Protein AF-A0A8B8C3S1-F1 (afdb_monomer_lite)

pLDDT: mean 80.38, std 14.44, range [28.3, 97.5]

Radius of gyration: 19.03 Å; chains: 1; bounding box: 48×45×53 Å

Organism: Crassostrea virginica (NCBI:txid6565)

Structure (mmCIF, N/CA/C/O backbone):
data_AF-A0A8B8C3S1-F1
#
_entry.id   AF-A0A8B8C3S1-F1
#
loop_
_atom_site.group_PDB
_atom_site.id
_atom_site.type_symbol
_atom_site.label_atom_id
_atom_site.label_alt_id
_atom_site.label_comp_id
_atom_site.label_asym_id
_atom_site.label_entity_id
_atom_site.label_seq_id
_atom_site.pdbx_PDB_ins_code
_atom_site.Cartn_x
_atom_site.Cartn_y
_atom_site.Cartn_z
_atom_site.occupancy
_atom_site.B_iso_or_equiv
_atom_site.auth_seq_id
_atom_site.auth_comp_id
_atom_site.auth_asym_id
_atom_site.auth_atom_id
_atom_site.pdbx_PDB_model_num
ATOM 1 N N . MET A 1 1 ? -15.369 -28.304 -5.416 1.00 31.78 1 MET A N 1
ATOM 2 C CA . MET A 1 1 ? -14.235 -27.730 -4.665 1.00 31.78 1 MET A CA 1
ATOM 3 C C . MET A 1 1 ? -14.160 -26.263 -5.054 1.00 31.78 1 MET A C 1
ATOM 5 O O . MET A 1 1 ? -13.507 -25.929 -6.031 1.00 31.78 1 MET A O 1
ATOM 9 N N . TYR A 1 2 ? -14.982 -25.425 -4.419 1.00 28.30 2 TYR A N 1
ATOM 10 C CA . TYR A 1 2 ? -15.014 -23.995 -4.723 1.00 28.30 2 TYR A CA 1
ATOM 11 C C . TYR A 1 2 ? -13.771 -23.365 -4.097 1.00 28.30 2 TYR A C 1
ATOM 13 O O . TYR A 1 2 ? -13.593 -23.450 -2.884 1.00 28.30 2 TYR A O 1
ATOM 21 N N . LEU A 1 3 ? -12.895 -22.796 -4.929 1.00 29.77 3 LEU A N 1
ATOM 22 C CA . LEU A 1 3 ? -11.854 -21.889 -4.463 1.00 29.77 3 LEU A CA 1
ATOM 23 C C . LEU A 1 3 ? -12.564 -20.690 -3.826 1.00 29.77 3 LEU A C 1
ATOM 25 O O . LEU A 1 3 ? -13.043 -19.808 -4.536 1.00 29.77 3 LEU A O 1
ATOM 29 N N . MET A 1 4 ? -12.677 -20.689 -2.499 1.00 31.31 4 MET A N 1
ATOM 30 C CA . MET A 1 4 ? -13.074 -19.504 -1.750 1.00 31.31 4 MET A CA 1
ATOM 31 C C . MET A 1 4 ? -11.942 -18.493 -1.930 1.00 31.31 4 MET A C 1
ATOM 33 O O . MET A 1 4 ? -10.882 -18.624 -1.320 1.00 31.31 4 MET A O 1
ATOM 37 N N . LYS A 1 5 ? -12.134 -17.530 -2.839 1.00 31.92 5 LYS A N 1
ATOM 38 C CA . LYS A 1 5 ? -11.347 -16.298 -2.855 1.00 31.92 5 LYS A CA 1
ATOM 39 C C . LYS A 1 5 ? -11.550 -15.647 -1.488 1.00 31.92 5 LYS A C 1
ATOM 41 O O . LYS A 1 5 ? -12.621 -15.129 -1.214 1.00 31.92 5 LYS A O 1
ATOM 46 N N . ARG A 1 6 ? -10.550 -15.769 -0.625 1.00 36.25 6 ARG A N 1
ATOM 47 C CA . ARG A 1 6 ? -10.486 -15.158 0.702 1.00 36.25 6 ARG A CA 1
ATOM 48 C C . ARG A 1 6 ? -9.239 -14.297 0.682 1.00 36.25 6 ARG A C 1
ATOM 50 O O . ARG A 1 6 ? -8.153 -14.854 0.795 1.00 36.25 6 ARG A O 1
ATOM 57 N N . ILE A 1 7 ? -9.343 -12.999 0.423 1.00 33.09 7 ILE A N 1
ATOM 58 C CA . ILE A 1 7 ? -8.160 -12.127 0.465 1.00 33.09 7 ILE A CA 1
ATOM 59 C C . ILE A 1 7 ? -8.531 -10.823 1.122 1.00 33.09 7 ILE A C 1
ATOM 61 O O . ILE A 1 7 ? -8.816 -9.888 0.388 1.00 33.09 7 ILE A O 1
ATOM 65 N N . VAL A 1 8 ? -8.519 -10.701 2.460 1.00 47.53 8 VAL A N 1
ATOM 66 C CA . VAL A 1 8 ? -8.796 -9.363 2.979 1.00 47.53 8 VAL A CA 1
ATOM 67 C C . VAL A 1 8 ? -8.476 -8.946 4.406 1.00 47.53 8 VAL A C 1
ATOM 69 O O . VAL A 1 8 ? -8.199 -9.754 5.268 1.00 47.53 8 VAL A O 1
ATOM 72 N N . ASN A 1 9 ? -8.564 -7.629 4.602 1.00 46.72 9 ASN A N 1
ATOM 73 C CA . ASN A 1 9 ? -7.541 -6.722 5.059 1.00 46.72 9 ASN A CA 1
ATOM 74 C C . ASN A 1 9 ? -8.247 -5.357 5.224 1.00 46.72 9 ASN A C 1
ATOM 76 O O . ASN A 1 9 ? -8.823 -4.851 4.261 1.00 46.72 9 ASN A O 1
ATOM 80 N N . ILE A 1 10 ? -8.252 -4.773 6.420 1.00 46.62 10 ILE A N 1
ATOM 81 C CA . ILE A 1 10 ? -8.918 -3.487 6.702 1.00 46.62 10 ILE A CA 1
ATOM 82 C C . ILE A 1 10 ? -7.857 -2.394 6.782 1.00 46.62 10 ILE A C 1
ATOM 84 O O . ILE A 1 10 ? -6.865 -2.585 7.475 1.00 46.62 10 ILE A O 1
ATOM 88 N N . PHE A 1 11 ? -8.074 -1.255 6.119 1.00 47.75 11 PHE A N 1
ATOM 89 C CA . PHE A 1 11 ? -7.190 -0.088 6.207 1.00 47.75 11 PHE A CA 1
ATOM 90 C C . PHE A 1 11 ? -7.986 1.144 6.649 1.00 47.75 11 PHE A C 1
ATOM 92 O O . PHE A 1 11 ? -8.663 1.755 5.823 1.00 47.75 11 PHE A O 1
ATOM 99 N N . ILE A 1 12 ? -7.971 1.463 7.946 1.00 50.62 12 ILE A N 1
ATOM 100 C CA . ILE A 1 12 ? -8.788 2.537 8.538 1.00 50.62 12 ILE A CA 1
ATOM 101 C C . ILE A 1 12 ? -7.931 3.765 8.837 1.00 50.62 12 ILE A C 1
ATOM 103 O O . ILE A 1 12 ? -6.910 3.639 9.508 1.00 50.62 12 ILE A O 1
ATOM 107 N N . PHE A 1 13 ? -8.406 4.947 8.430 1.00 53.03 13 PHE A N 1
ATOM 108 C CA . PHE A 1 13 ? -7.843 6.231 8.857 1.00 53.03 13 PHE A CA 1
ATOM 109 C C . PHE A 1 13 ? -8.636 6.923 9.951 1.00 53.03 13 PHE A C 1
ATOM 111 O O . PHE A 1 13 ? -9.867 6.981 9.899 1.00 53.03 13 PHE A O 1
ATOM 118 N N . PHE A 1 14 ? -7.885 7.587 10.824 1.00 47.66 14 PHE A N 1
ATOM 119 C CA . PHE A 1 14 ? -8.329 8.679 11.672 1.00 47.66 14 PHE A CA 1
ATOM 120 C C . PHE A 1 14 ? -7.384 9.880 11.426 1.00 47.66 14 PHE A C 1
ATOM 122 O O . PHE A 1 14 ? -6.183 9.735 11.571 1.00 47.66 14 PHE A O 1
ATOM 129 N N . ILE A 1 15 ? -7.941 10.981 10.900 1.00 49.28 15 ILE A N 1
ATOM 130 C CA . ILE A 1 15 ? -7.404 12.327 10.544 1.00 49.28 15 ILE A CA 1
ATOM 131 C C . ILE A 1 15 ? -5.869 12.607 10.618 1.00 49.28 15 ILE A C 1
ATOM 133 O O . ILE A 1 15 ? -5.443 13.306 11.505 1.00 49.28 15 ILE A O 1
ATOM 137 N N . THR A 1 16 ? -5.047 12.384 9.583 1.00 49.66 16 THR A N 1
ATOM 138 C CA . THR A 1 16 ? -3.858 13.266 9.349 1.00 49.66 16 THR A CA 1
ATOM 139 C C . THR A 1 16 ? -3.848 13.868 7.947 1.00 49.66 16 THR A C 1
ATOM 141 O O . THR A 1 16 ? -4.694 13.549 7.105 1.00 49.66 16 THR A O 1
ATOM 144 N N . HIS A 1 17 ? -2.953 14.834 7.717 1.00 58.09 17 HIS A N 1
ATOM 145 C CA . HIS A 1 17 ? -2.789 15.478 6.418 1.00 58.09 17 HIS A CA 1
ATOM 146 C C . HIS A 1 17 ? -2.286 14.443 5.407 1.00 58.09 17 HIS A C 1
ATOM 148 O O . HIS A 1 17 ? -1.334 13.717 5.683 1.00 58.09 17 HIS A O 1
ATOM 154 N N . SER A 1 18 ? -2.885 14.405 4.212 1.00 60.81 18 SER A N 1
ATOM 155 C CA . SER A 1 18 ? -2.206 13.778 3.078 1.00 60.81 18 SER A CA 1
ATOM 156 C C . SER A 1 18 ? -0.888 14.513 2.908 1.00 60.81 18 SER A C 1
ATOM 158 O O . SER A 1 18 ? -0.885 15.727 2.676 1.00 60.81 18 SER A O 1
ATOM 160 N N . ALA A 1 19 ? 0.218 13.789 2.990 1.00 63.38 19 ALA A N 1
ATOM 161 C CA . ALA A 1 19 ? 1.436 14.297 2.406 1.00 63.38 19 ALA A CA 1
ATOM 162 C C . ALA A 1 19 ? 1.156 14.479 0.910 1.00 63.38 19 ALA A C 1
ATOM 164 O O . ALA A 1 19 ? 0.398 13.710 0.305 1.00 63.38 19 ALA A O 1
ATOM 165 N N . GLY A 1 20 ? 1.619 15.595 0.359 1.00 72.62 20 GLY A N 1
ATOM 166 C CA . GLY A 1 20 ? 1.282 16.001 -0.998 1.00 72.62 20 GLY A CA 1
ATOM 167 C C . GLY A 1 20 ? 1.822 15.042 -2.060 1.00 72.62 20 GLY A C 1
ATOM 168 O O . GLY A 1 20 ? 2.142 13.880 -1.816 1.00 72.62 20 GLY A O 1
ATOM 169 N N . LEU A 1 21 ? 1.926 15.553 -3.280 1.00 85.88 21 LEU A N 1
ATOM 170 C CA . LEU A 1 21 ? 2.594 14.838 -4.354 1.00 85.88 21 LEU A CA 1
ATOM 171 C C . LEU A 1 21 ? 4.110 15.027 -4.232 1.00 85.88 21 LEU A C 1
ATOM 173 O O . LEU A 1 21 ? 4.595 16.157 -4.297 1.00 85.88 21 LEU A O 1
ATOM 177 N N . THR A 1 22 ? 4.839 13.926 -4.092 1.00 91.56 22 THR A N 1
ATOM 178 C CA . THR A 1 22 ? 6.301 13.892 -4.034 1.00 91.56 22 THR A CA 1
ATOM 179 C C . THR A 1 22 ? 6.859 13.379 -5.356 1.00 91.56 22 THR A C 1
ATOM 181 O O . THR A 1 22 ? 6.445 12.333 -5.858 1.00 91.56 22 THR A O 1
ATOM 184 N 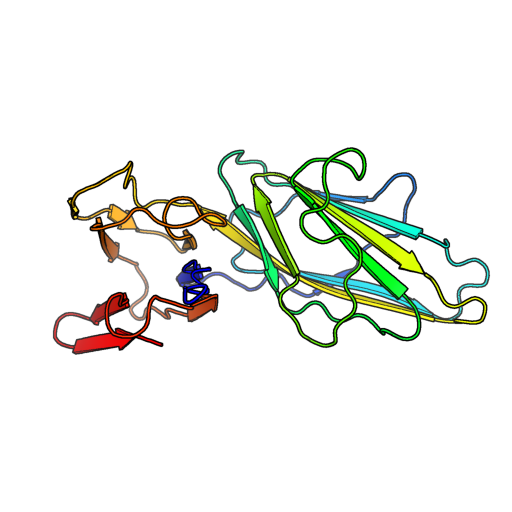N . THR A 1 23 ? 7.817 14.104 -5.929 1.00 92.25 23 THR A N 1
ATOM 185 C CA . THR A 1 23 ? 8.495 13.671 -7.154 1.00 92.25 23 THR A CA 1
ATOM 186 C C . THR A 1 23 ? 9.594 12.668 -6.824 1.00 92.25 23 THR A C 1
ATOM 188 O O . THR A 1 23 ? 10.464 12.948 -6.006 1.00 92.25 23 THR A O 1
ATOM 191 N N . LEU A 1 24 ? 9.558 11.524 -7.495 1.00 93.56 24 LEU A N 1
ATOM 192 C CA . LEU A 1 24 ? 10.568 10.479 -7.439 1.00 93.56 24 LEU A CA 1
ATOM 193 C C . LEU A 1 24 ? 11.733 10.784 -8.384 1.00 93.56 24 LEU A C 1
ATOM 195 O O . LEU A 1 24 ? 11.551 11.320 -9.482 1.00 93.56 24 LEU A O 1
ATOM 199 N N . SER A 1 25 ? 12.925 10.354 -7.992 1.00 91.44 25 SER A N 1
ATOM 200 C CA . SER A 1 25 ? 14.152 10.436 -8.775 1.00 91.44 25 SER A CA 1
ATOM 201 C C . SER A 1 25 ? 14.560 9.055 -9.277 1.00 91.44 25 SER A C 1
ATOM 203 O O . SER A 1 25 ? 14.522 8.069 -8.550 1.00 91.44 25 SER A O 1
ATOM 205 N N . CYS A 1 26 ? 15.023 8.970 -10.522 1.00 90.31 26 CYS A N 1
ATOM 206 C CA . CYS A 1 26 ? 15.603 7.738 -11.052 1.00 90.31 26 CYS A CA 1
ATOM 207 C C . CYS A 1 26 ? 17.130 7.792 -10.938 1.00 90.31 26 CYS A C 1
ATOM 209 O O . CYS A 1 26 ? 17.801 8.335 -11.818 1.00 90.31 26 CYS A O 1
ATOM 211 N N . ILE A 1 27 ? 17.672 7.262 -9.837 1.00 88.19 27 ILE A N 1
ATOM 212 C CA . ILE A 1 27 ? 19.119 7.177 -9.580 1.00 88.19 27 ILE A CA 1
ATOM 213 C C . ILE A 1 27 ? 19.586 5.722 -9.494 1.00 88.19 27 ILE A C 1
ATOM 215 O O . ILE A 1 27 ? 18.795 4.811 -9.263 1.00 88.19 27 ILE A O 1
ATOM 219 N N . THR A 1 28 ? 20.889 5.500 -9.655 1.00 86.81 28 THR A N 1
ATOM 220 C CA . THR A 1 28 ? 21.509 4.174 -9.536 1.00 86.81 28 THR A CA 1
ATOM 221 C C . THR A 1 28 ? 22.111 3.967 -8.139 1.00 86.81 28 THR A C 1
ATOM 223 O O . THR A 1 28 ? 22.879 4.828 -7.706 1.00 86.81 28 THR A O 1
ATOM 226 N N . PRO A 1 29 ? 21.879 2.826 -7.464 1.00 89.62 29 PRO A N 1
ATOM 227 C CA . PRO A 1 29 ? 21.082 1.684 -7.921 1.00 89.62 29 PRO A CA 1
ATOM 228 C C . PRO A 1 29 ? 19.563 1.872 -7.749 1.00 89.62 29 PRO A C 1
ATOM 230 O O . PRO A 1 29 ? 18.804 1.233 -8.471 1.00 89.62 29 PRO A O 1
ATOM 233 N N . TYR A 1 30 ? 19.136 2.712 -6.806 1.00 94.94 30 TYR A N 1
ATOM 234 C CA . TYR A 1 30 ? 17.746 3.088 -6.535 1.00 94.94 30 TYR A CA 1
ATOM 235 C C . TYR A 1 30 ? 17.720 4.314 -5.608 1.00 94.94 30 TYR A C 1
ATOM 237 O O . TYR A 1 30 ? 18.717 4.607 -4.944 1.00 94.94 30 TYR A O 1
ATOM 245 N N . GLU A 1 31 ? 16.593 5.022 -5.545 1.00 96.12 31 GLU A N 1
ATOM 246 C CA . GLU A 1 31 ? 16.339 6.069 -4.541 1.00 96.12 31 GLU A CA 1
ATOM 247 C C . GLU A 1 31 ? 15.717 5.458 -3.276 1.00 96.12 31 GLU A C 1
ATOM 249 O O . GLU A 1 31 ? 14.928 4.516 -3.353 1.00 96.12 31 GLU A O 1
ATOM 254 N N . ILE A 1 32 ? 16.094 5.975 -2.105 1.00 96.50 32 ILE A N 1
ATOM 255 C CA . ILE A 1 32 ? 15.531 5.573 -0.810 1.00 96.50 32 ILE A CA 1
ATOM 256 C C . ILE A 1 32 ? 14.501 6.617 -0.386 1.00 96.50 32 ILE A C 1
ATOM 258 O O . ILE A 1 32 ? 14.794 7.812 -0.404 1.00 96.50 32 ILE A O 1
ATOM 262 N N . ILE A 1 33 ? 13.320 6.153 0.013 1.00 96.06 33 ILE A N 1
ATOM 263 C CA . ILE A 1 33 ? 12.225 6.970 0.522 1.00 96.06 33 ILE A CA 1
ATOM 264 C C . ILE A 1 33 ? 11.920 6.519 1.947 1.00 96.06 33 ILE A C 1
ATOM 266 O O . ILE A 1 33 ? 11.330 5.457 2.162 1.00 96.06 33 ILE A O 1
ATOM 270 N N . ASP A 1 34 ? 12.298 7.351 2.912 1.00 94.00 34 ASP A N 1
ATOM 271 C CA . ASP A 1 34 ? 11.897 7.179 4.304 1.00 94.00 34 ASP A CA 1
ATOM 272 C C . ASP A 1 34 ? 10.460 7.682 4.469 1.00 94.00 34 ASP A C 1
ATOM 274 O O . ASP A 1 34 ? 10.158 8.856 4.240 1.00 94.00 34 ASP A O 1
ATOM 278 N N . LEU A 1 35 ? 9.556 6.769 4.813 1.00 91.00 35 LEU A N 1
ATOM 279 C CA . LEU A 1 35 ? 8.139 7.066 4.958 1.00 91.00 35 LEU A CA 1
ATOM 280 C C . LEU A 1 35 ? 7.873 7.756 6.299 1.00 91.00 35 LEU A C 1
ATOM 282 O O . LEU A 1 35 ? 8.273 7.267 7.357 1.00 91.00 35 LEU A O 1
ATOM 286 N N . ASP A 1 36 ? 7.152 8.873 6.240 1.00 86.06 36 ASP A N 1
ATOM 287 C CA . ASP A 1 36 ? 6.659 9.578 7.421 1.00 86.06 36 ASP A CA 1
ATOM 288 C C . ASP A 1 36 ? 5.575 8.746 8.113 1.00 86.06 36 ASP A C 1
ATOM 290 O O . ASP A 1 36 ? 4.463 8.638 7.598 1.00 86.06 36 ASP A O 1
ATOM 294 N N . ILE A 1 37 ? 5.909 8.171 9.273 1.00 79.62 37 ILE A N 1
ATOM 295 C CA . ILE A 1 37 ? 5.027 7.301 10.066 1.00 79.62 37 ILE A CA 1
ATOM 296 C C . ILE A 1 37 ? 3.790 8.009 10.626 1.00 79.62 37 ILE A C 1
ATOM 298 O O . ILE A 1 37 ? 2.836 7.330 11.005 1.00 79.62 37 ILE A O 1
ATOM 302 N N . ASP A 1 38 ? 3.789 9.342 10.643 1.00 75.94 38 ASP A N 1
ATOM 303 C CA . ASP A 1 38 ? 2.659 10.151 11.097 1.00 75.94 38 ASP A CA 1
ATOM 304 C C . ASP A 1 38 ? 1.733 10.555 9.924 1.00 75.94 38 ASP A C 1
ATOM 306 O O . ASP A 1 38 ? 0.621 11.063 10.123 1.00 75.94 38 ASP A O 1
ATOM 310 N N . ALA A 1 39 ? 2.147 10.308 8.675 1.00 71.56 39 ALA A N 1
ATOM 311 C CA . ALA A 1 39 ? 1.355 10.600 7.486 1.00 71.56 39 ALA A CA 1
ATOM 312 C C . ALA A 1 39 ? 0.405 9.445 7.117 1.00 71.56 39 ALA A C 1
ATOM 314 O O . ALA A 1 39 ? 0.797 8.289 6.972 1.00 71.56 39 ALA A O 1
ATOM 315 N N . VAL A 1 40 ? -0.859 9.789 6.859 1.00 65.12 40 VAL A N 1
ATOM 316 C CA . VAL A 1 40 ? -1.921 8.868 6.410 1.00 65.12 40 VAL A CA 1
ATOM 317 C C . VAL A 1 40 ? -1.622 8.270 5.032 1.00 65.12 40 VAL A C 1
ATOM 319 O O . VAL A 1 40 ? -1.814 7.078 4.790 1.00 65.12 40 VAL A O 1
ATOM 322 N N . SER A 1 41 ? -1.170 9.109 4.104 1.00 80.50 41 SER A N 1
ATOM 323 C CA . SER A 1 41 ? -0.936 8.728 2.716 1.00 80.50 41 SER A CA 1
ATOM 324 C C . SER A 1 41 ? 0.074 9.656 2.069 1.00 80.50 41 SER A C 1
ATOM 326 O O . SER A 1 41 ? 0.013 10.869 2.278 1.00 80.50 41 SER A O 1
ATOM 328 N N . ASN A 1 42 ? 0.927 9.101 1.216 1.00 86.31 42 ASN A N 1
ATOM 329 C CA . ASN A 1 42 ? 1.877 9.843 0.398 1.00 86.31 42 ASN A CA 1
ATOM 330 C C . ASN A 1 42 ? 1.689 9.455 -1.070 1.00 86.31 42 ASN A C 1
ATOM 332 O O . ASN A 1 42 ? 1.724 8.270 -1.406 1.00 86.31 42 ASN A O 1
ATOM 336 N N . SER A 1 43 ? 1.500 10.435 -1.955 1.00 89.50 43 SER A N 1
ATOM 337 C CA . SER A 1 43 ? 1.475 10.172 -3.398 1.00 89.50 43 SER A CA 1
ATOM 338 C C . SER A 1 43 ? 2.833 10.472 -4.003 1.00 89.50 43 SER A C 1
ATOM 340 O O . SER A 1 43 ? 3.411 11.525 -3.753 1.00 89.50 43 SER A O 1
ATOM 342 N N . PHE A 1 44 ? 3.325 9.557 -4.825 1.00 93.00 44 PHE A N 1
ATOM 343 C CA . PHE A 1 44 ? 4.627 9.632 -5.462 1.00 93.00 44 PHE A CA 1
ATOM 344 C C . PHE A 1 44 ? 4.464 9.578 -6.971 1.00 93.00 44 PHE A C 1
ATOM 346 O O . PHE A 1 44 ? 3.702 8.756 -7.480 1.00 93.00 44 PHE A O 1
ATOM 353 N N . GLN A 1 45 ? 5.181 10.438 -7.686 1.00 92.69 45 GLN A N 1
ATOM 354 C CA . GLN A 1 45 ? 5.178 10.450 -9.144 1.00 92.69 45 GLN A CA 1
ATOM 355 C C . GLN A 1 45 ? 6.594 10.521 -9.698 1.00 92.69 45 GLN A C 1
ATOM 357 O O . GLN A 1 45 ? 7.407 11.331 -9.264 1.00 92.69 45 GLN A O 1
ATOM 362 N N . TYR A 1 46 ? 6.858 9.716 -10.716 1.00 89.06 46 TYR A N 1
ATOM 363 C CA . TYR A 1 46 ? 8.016 9.839 -11.581 1.00 89.06 46 TYR A CA 1
ATOM 364 C C . TYR A 1 46 ? 7.557 10.243 -12.980 1.00 89.06 46 TYR A C 1
ATOM 366 O O . TYR A 1 46 ? 6.748 9.550 -13.595 1.00 89.06 46 TYR A O 1
ATOM 374 N N . THR A 1 47 ? 8.120 11.329 -13.504 1.00 86.12 47 THR A N 1
ATOM 375 C CA . THR A 1 47 ? 7.864 11.774 -14.875 1.00 86.12 47 THR A CA 1
ATOM 376 C C . THR A 1 47 ? 9.179 12.124 -15.558 1.00 86.12 47 THR A C 1
ATOM 378 O O . THR A 1 47 ? 9.962 12.930 -15.057 1.00 86.12 47 THR A O 1
ATOM 381 N N . ALA A 1 48 ? 9.409 11.550 -16.735 1.00 78.75 48 ALA A N 1
ATOM 382 C CA . ALA A 1 48 ? 10.555 11.866 -17.579 1.00 78.75 48 ALA A CA 1
ATOM 383 C C . ALA A 1 48 ? 10.065 12.157 -18.997 1.00 78.75 48 ALA A C 1
ATOM 385 O O . ALA A 1 48 ? 9.801 11.232 -19.757 1.00 78.75 48 ALA A O 1
ATOM 386 N N . ILE A 1 49 ? 9.909 13.439 -19.340 1.00 70.50 49 ILE A N 1
ATOM 387 C CA . ILE A 1 49 ? 9.436 13.905 -20.653 1.00 70.50 49 ILE A CA 1
ATOM 388 C C . ILE A 1 49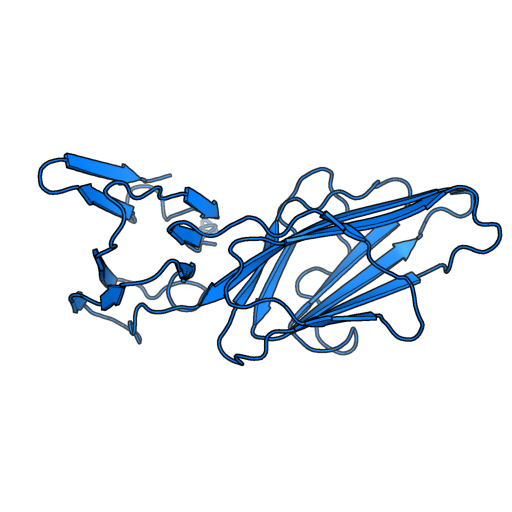 ? 10.578 14.641 -21.356 1.00 70.50 49 ILE A C 1
ATOM 390 O O . ILE A 1 49 ? 11.188 15.538 -20.777 1.00 70.50 49 ILE A O 1
ATOM 394 N N . GLY A 1 50 ? 10.859 14.289 -22.615 1.00 63.12 50 GLY A N 1
ATOM 395 C CA . GLY A 1 50 ? 11.849 15.002 -23.437 1.00 63.12 50 GLY A CA 1
ATOM 396 C C . GLY A 1 50 ? 13.310 14.769 -23.029 1.00 63.12 50 GLY A C 1
ATOM 397 O O . GLY A 1 50 ? 14.204 15.484 -23.478 1.00 63.12 50 GLY A O 1
ATOM 398 N N . THR A 1 51 ? 13.571 13.772 -22.187 1.00 65.62 51 THR A N 1
ATOM 399 C CA . THR A 1 51 ? 14.910 13.370 -21.758 1.00 65.62 51 THR A CA 1
ATOM 400 C C . THR A 1 51 ? 15.564 12.476 -22.817 1.00 65.62 51 THR A C 1
ATOM 402 O O . THR A 1 51 ? 15.041 11.428 -23.183 1.00 65.62 51 THR A O 1
ATOM 405 N N . LEU A 1 52 ? 16.732 12.889 -23.327 1.00 61.91 52 LEU A N 1
ATOM 406 C CA . LEU A 1 52 ? 17.412 12.218 -24.450 1.00 61.91 52 LEU A CA 1
ATOM 407 C C . LEU A 1 52 ? 17.948 10.816 -24.090 1.00 61.91 52 LEU A C 1
ATOM 409 O O . LEU A 1 52 ? 18.100 9.976 -24.968 1.00 61.91 52 LEU A O 1
ATOM 413 N N . ASN A 1 53 ? 18.205 10.565 -22.801 1.00 65.06 53 ASN A N 1
ATOM 414 C CA . ASN A 1 53 ? 18.708 9.300 -22.260 1.00 65.06 53 ASN A CA 1
ATOM 415 C C . ASN A 1 53 ? 17.896 8.916 -21.018 1.00 65.06 53 ASN A C 1
ATOM 417 O O . ASN A 1 53 ? 18.312 9.179 -19.890 1.00 65.06 53 ASN A O 1
ATOM 421 N N . ILE A 1 54 ? 16.713 8.338 -21.218 1.00 70.69 54 ILE A N 1
ATOM 422 C CA . ILE A 1 54 ? 15.920 7.814 -20.101 1.00 70.69 54 ILE A CA 1
ATOM 423 C C . ILE A 1 54 ? 16.438 6.422 -19.743 1.00 70.69 54 ILE A C 1
ATOM 425 O O . ILE A 1 54 ? 16.527 5.561 -20.624 1.00 70.69 54 ILE A O 1
ATOM 429 N N . SER A 1 55 ? 16.776 6.207 -18.469 1.00 77.44 55 SER A N 1
ATOM 430 C CA . SER A 1 55 ? 17.215 4.898 -17.972 1.00 77.44 55 SER A CA 1
ATOM 431 C C . SER A 1 55 ? 16.181 3.822 -18.328 1.00 77.44 55 SER A C 1
ATOM 433 O O . SER A 1 55 ? 14.990 4.056 -18.137 1.00 77.44 55 SER A O 1
ATOM 435 N N . PRO A 1 56 ? 16.577 2.641 -18.839 1.00 83.25 56 PRO A N 1
ATOM 436 C CA . PRO A 1 56 ? 15.621 1.579 -19.156 1.00 83.25 56 PRO A CA 1
ATOM 437 C C . PRO A 1 56 ? 14.901 1.037 -17.911 1.00 83.25 56 PRO A C 1
ATOM 439 O O . PRO A 1 56 ? 13.831 0.445 -18.038 1.00 83.25 56 PRO A O 1
ATOM 442 N N . SER A 1 57 ? 15.460 1.262 -16.721 1.00 89.31 57 SER A N 1
ATOM 443 C CA . SER A 1 57 ? 14.880 0.856 -15.445 1.00 89.31 57 SER A CA 1
ATOM 444 C C . SER A 1 57 ? 15.133 1.897 -14.358 1.00 89.31 57 SER A C 1
ATOM 446 O O . SER A 1 57 ? 16.204 2.511 -14.314 1.00 89.31 57 SER A O 1
ATOM 448 N N . CYS A 1 58 ? 14.166 2.054 -13.464 1.00 92.81 58 CYS A N 1
ATOM 449 C CA . CYS A 1 58 ? 14.243 2.896 -12.275 1.00 92.81 58 CYS A CA 1
ATOM 450 C C . CYS A 1 58 ? 13.756 2.089 -11.079 1.00 92.81 58 CYS A C 1
ATOM 452 O O . CYS A 1 58 ? 12.859 1.260 -11.223 1.00 92.81 58 CYS A O 1
ATOM 454 N N . ALA A 1 59 ? 14.332 2.330 -9.908 1.00 95.50 59 ALA A N 1
ATOM 455 C CA . ALA A 1 59 ? 13.924 1.622 -8.713 1.00 95.50 59 ALA A CA 1
ATOM 456 C C . ALA A 1 59 ? 13.897 2.525 -7.485 1.00 95.50 59 ALA A C 1
ATOM 458 O O . ALA A 1 59 ? 14.655 3.495 -7.388 1.00 95.50 59 ALA A O 1
ATOM 459 N N . TRP A 1 60 ? 13.023 2.156 -6.554 1.00 97.00 60 TRP A N 1
ATOM 460 C CA . TRP A 1 60 ? 12.740 2.888 -5.328 1.00 97.00 60 TRP A CA 1
ATOM 461 C C . TRP A 1 60 ? 12.607 1.919 -4.163 1.00 97.00 60 TRP A C 1
ATOM 463 O O . TRP A 1 60 ? 11.928 0.899 -4.280 1.00 97.00 60 TRP A O 1
ATOM 473 N N . LEU A 1 61 ? 13.246 2.245 -3.045 1.00 97.50 61 LEU A N 1
ATOM 474 C CA . LEU A 1 61 ? 13.089 1.537 -1.783 1.00 97.50 61 LEU A CA 1
ATOM 475 C C . LEU A 1 61 ? 12.304 2.424 -0.826 1.00 97.50 61 LEU A C 1
ATOM 477 O O . LEU A 1 61 ? 12.849 3.379 -0.276 1.00 97.50 61 LEU A O 1
ATOM 481 N N . PHE A 1 62 ? 11.037 2.090 -0.619 1.00 96.56 62 PHE A N 1
ATOM 482 C CA . PHE A 1 62 ? 10.230 2.690 0.432 1.00 96.56 62 PHE A CA 1
ATOM 483 C C . PHE A 1 62 ? 10.482 1.933 1.729 1.00 96.56 62 PHE A C 1
ATOM 485 O O . PHE A 1 62 ? 10.410 0.702 1.743 1.00 96.56 62 PHE A O 1
ATOM 492 N N . GLN A 1 63 ? 10.771 2.643 2.813 1.00 95.69 63 GLN A N 1
ATOM 493 C CA . GLN A 1 63 ? 11.029 2.016 4.105 1.00 95.69 63 GLN A CA 1
ATOM 494 C C . GLN A 1 63 ? 10.442 2.814 5.263 1.00 95.69 63 GLN A C 1
ATOM 496 O O . GLN A 1 63 ? 10.332 4.037 5.203 1.00 95.69 63 GLN A O 1
ATOM 501 N N . SER A 1 64 ? 10.073 2.103 6.324 1.00 92.69 64 SER A N 1
ATOM 502 C CA . SER A 1 64 ? 9.689 2.695 7.601 1.00 92.69 64 SER A CA 1
ATOM 503 C C . SER A 1 64 ? 10.835 2.602 8.608 1.00 92.69 64 SER A C 1
ATOM 505 O O . SER A 1 64 ? 11.687 1.718 8.534 1.00 92.69 64 SER A O 1
ATOM 507 N N . SER A 1 65 ? 10.846 3.510 9.581 1.00 91.81 65 SER A N 1
ATOM 508 C CA . SER A 1 65 ? 11.692 3.389 10.770 1.00 91.81 65 SER A CA 1
ATOM 509 C C . SER A 1 65 ? 11.138 2.381 11.789 1.00 91.81 65 SER A C 1
ATOM 511 O O . SER A 1 65 ? 11.887 1.919 12.651 1.00 91.81 65 SER A O 1
ATOM 513 N N . ASP A 1 66 ? 9.852 2.024 11.692 1.00 90.75 66 ASP A N 1
ATOM 514 C CA . ASP A 1 66 ? 9.197 1.014 12.524 1.00 90.75 66 ASP A CA 1
ATOM 515 C C . ASP A 1 66 ? 9.135 -0.331 11.767 1.00 90.75 66 ASP A C 1
ATOM 517 O O . ASP A 1 66 ? 8.432 -0.440 10.757 1.00 90.75 66 ASP A O 1
ATOM 521 N N . PRO A 1 67 ? 9.817 -1.386 12.260 1.00 90.56 67 PRO A N 1
ATOM 522 C CA . PRO A 1 67 ? 9.902 -2.675 11.575 1.00 90.56 67 PRO A CA 1
ATOM 523 C C . PRO A 1 67 ? 8.581 -3.456 11.544 1.00 90.56 67 PRO A C 1
ATOM 525 O O . PRO A 1 67 ? 8.516 -4.513 10.920 1.00 90.56 67 PRO A O 1
ATOM 528 N N . THR A 1 68 ? 7.547 -2.981 12.242 1.00 88.25 68 THR A N 1
ATOM 529 C CA . THR A 1 68 ? 6.223 -3.615 12.303 1.00 88.25 68 THR A CA 1
ATOM 530 C C . THR A 1 68 ? 5.199 -2.961 11.378 1.00 88.25 68 THR A C 1
ATOM 532 O O . THR A 1 68 ? 4.094 -3.482 11.218 1.00 88.25 68 THR A O 1
ATOM 535 N N . MET A 1 69 ? 5.550 -1.838 10.745 1.00 89.38 69 MET A N 1
ATOM 536 C CA . MET A 1 69 ? 4.660 -1.150 9.817 1.00 89.38 69 MET A CA 1
ATOM 537 C C . MET A 1 69 ? 4.463 -1.958 8.544 1.00 89.38 69 MET A C 1
ATOM 539 O O . MET A 1 69 ? 5.409 -2.487 7.961 1.00 89.38 69 MET A O 1
ATOM 543 N N . THR A 1 70 ? 3.225 -1.991 8.068 1.00 90.44 70 THR A N 1
ATOM 544 C CA . THR A 1 70 ? 2.915 -2.463 6.727 1.00 90.44 70 THR A CA 1
ATOM 545 C C . THR A 1 70 ? 2.794 -1.294 5.766 1.00 90.44 70 THR A C 1
ATOM 547 O O . THR A 1 70 ? 2.132 -0.298 6.049 1.00 90.44 70 THR A O 1
ATOM 550 N N . ILE A 1 71 ? 3.411 -1.454 4.603 1.00 92.19 71 ILE A N 1
ATOM 551 C CA . ILE A 1 71 ? 3.346 -0.563 3.456 1.00 92.19 71 ILE A CA 1
ATOM 552 C C . ILE A 1 71 ? 2.343 -1.155 2.470 1.00 92.19 71 ILE A C 1
ATOM 554 O O . ILE A 1 71 ? 2.460 -2.315 2.084 1.00 92.19 71 ILE A O 1
ATOM 558 N N . PHE A 1 72 ? 1.371 -0.361 2.039 1.00 90.50 72 PHE A N 1
ATOM 559 C CA . PHE A 1 72 ? 0.342 -0.753 1.086 1.00 90.50 72 PHE A CA 1
ATOM 560 C C . PHE A 1 72 ? 0.299 0.219 -0.093 1.00 90.50 72 PHE A C 1
ATOM 562 O O . PHE A 1 72 ? 0.237 1.437 0.077 1.00 90.50 72 PHE A O 1
ATOM 569 N N . VAL A 1 73 ? 0.332 -0.325 -1.307 1.00 91.56 73 VAL A N 1
ATOM 570 C CA . VAL A 1 73 ? 0.329 0.450 -2.548 1.00 91.56 73 VAL A CA 1
ATOM 571 C C . VAL A 1 73 ? -1.083 0.519 -3.108 1.00 91.56 73 VAL A C 1
ATOM 573 O O . VAL A 1 73 ? -1.665 -0.487 -3.513 1.00 91.56 73 VAL A O 1
ATOM 576 N N . SER A 1 74 ? -1.590 1.738 -3.213 1.00 87.44 74 SER A N 1
ATOM 577 C CA . SER A 1 74 ? -2.858 2.084 -3.849 1.00 87.44 74 SER A CA 1
ATOM 578 C C . SER A 1 74 ? -2.621 3.007 -5.047 1.00 87.44 74 SER A C 1
ATOM 580 O O . SER A 1 74 ? -1.539 3.575 -5.195 1.00 87.44 74 SER A O 1
ATOM 582 N N . ASN A 1 75 ? -3.630 3.163 -5.906 1.00 88.12 75 ASN A N 1
ATOM 583 C CA . ASN A 1 75 ? -3.602 4.083 -7.049 1.00 88.12 75 ASN A CA 1
ATOM 584 C C . ASN A 1 75 ? -2.348 3.942 -7.930 1.00 88.12 75 ASN A C 1
ATOM 586 O O . ASN A 1 75 ? -1.744 4.937 -8.328 1.00 88.12 75 ASN A O 1
ATOM 590 N N . VAL A 1 76 ? -1.944 2.706 -8.229 1.00 92.12 76 VAL A N 1
ATOM 591 C CA . VAL A 1 76 ? -0.905 2.445 -9.225 1.00 92.12 76 VAL A CA 1
ATOM 592 C C . VAL A 1 76 ? -1.428 2.893 -10.577 1.00 92.12 76 VAL A C 1
ATOM 594 O O . VAL A 1 76 ? -2.451 2.395 -11.047 1.00 92.12 76 VAL A O 1
ATOM 597 N N . ASN A 1 77 ? -0.723 3.828 -11.197 1.00 92.62 77 ASN A N 1
ATOM 598 C CA . ASN A 1 77 ? -1.027 4.337 -12.519 1.00 92.62 77 ASN A CA 1
ATOM 599 C C . ASN A 1 77 ? 0.234 4.270 -13.382 1.00 92.62 77 ASN A C 1
ATOM 601 O O . ASN A 1 77 ? 1.212 4.983 -13.148 1.00 92.62 77 ASN A O 1
ATOM 605 N N . ILE A 1 78 ? 0.210 3.365 -14.358 1.00 91.00 78 ILE A N 1
ATOM 606 C CA . ILE A 1 78 ? 1.310 3.117 -15.287 1.00 91.00 78 ILE A CA 1
ATOM 607 C C . ILE A 1 78 ? 0.757 2.840 -16.686 1.00 91.00 78 ILE A C 1
ATOM 609 O O . ILE A 1 78 ? -0.203 2.082 -16.863 1.00 91.00 78 ILE A O 1
ATOM 613 N N . ASP A 1 79 ? 1.388 3.430 -17.701 1.00 89.56 79 ASP A N 1
ATOM 614 C CA . ASP A 1 79 ? 1.035 3.169 -19.093 1.00 89.56 79 ASP A CA 1
ATOM 615 C C . ASP A 1 79 ? 1.486 1.759 -19.505 1.00 89.56 79 ASP A C 1
ATOM 617 O O . ASP A 1 79 ? 2.675 1.456 -19.661 1.00 89.56 79 ASP A O 1
ATOM 621 N N . CYS A 1 80 ? 0.496 0.895 -19.724 1.00 89.31 80 CYS A N 1
ATOM 622 C CA . CYS A 1 80 ? 0.673 -0.511 -20.076 1.00 89.31 80 CYS A CA 1
ATOM 623 C C . CYS A 1 80 ? 1.315 -0.718 -21.460 1.00 89.31 80 CYS A C 1
ATOM 625 O O . CYS A 1 80 ? 1.751 -1.826 -21.780 1.00 89.31 80 CYS A O 1
ATOM 627 N N . THR A 1 81 ? 1.386 0.317 -22.295 1.00 89.19 81 THR A N 1
ATOM 628 C CA . THR A 1 81 ? 2.078 0.272 -23.589 1.00 89.19 81 THR A CA 1
ATOM 629 C C . THR A 1 81 ? 3.558 0.631 -23.477 1.00 89.19 81 THR A C 1
ATOM 631 O O . THR A 1 81 ? 4.327 0.322 -24.385 1.00 89.19 81 THR A O 1
ATOM 634 N N . ILE A 1 82 ? 3.965 1.251 -22.362 1.00 87.00 82 ILE A N 1
ATOM 635 C CA . ILE A 1 82 ? 5.314 1.788 -22.165 1.00 87.00 82 ILE A CA 1
ATOM 636 C C . ILE A 1 82 ? 6.133 0.927 -21.207 1.00 87.00 82 ILE A C 1
ATOM 638 O O . ILE A 1 82 ? 7.320 0.704 -21.466 1.00 87.00 82 ILE A O 1
ATOM 642 N N . ALA A 1 83 ? 5.541 0.471 -20.101 1.00 91.44 83 ALA A N 1
ATOM 643 C CA . ALA A 1 83 ? 6.312 -0.079 -18.993 1.00 91.44 83 ALA A CA 1
ATOM 644 C C . ALA A 1 83 ? 5.547 -1.067 -18.108 1.00 91.44 83 ALA A C 1
ATOM 646 O O . ALA A 1 83 ? 4.324 -1.211 -18.176 1.00 91.44 83 ALA A O 1
ATOM 647 N N . ARG A 1 84 ? 6.308 -1.741 -17.247 1.00 92.81 84 ARG A N 1
ATOM 648 C CA . ARG A 1 84 ? 5.825 -2.603 -16.166 1.00 92.81 84 ARG A CA 1
ATOM 649 C C . ARG A 1 84 ? 6.463 -2.176 -14.856 1.00 92.81 84 ARG A C 1
ATOM 651 O O . ARG A 1 84 ? 7.576 -1.649 -14.844 1.00 92.81 84 ARG A O 1
ATOM 658 N N . VAL A 1 85 ? 5.771 -2.448 -13.758 1.00 94.12 85 VAL A N 1
ATOM 659 C CA . VAL A 1 85 ? 6.304 -2.287 -12.406 1.00 94.12 85 VAL A CA 1
ATOM 660 C C . VAL A 1 85 ? 6.235 -3.612 -11.656 1.00 94.12 85 VAL A C 1
ATOM 662 O O . VAL A 1 85 ? 5.244 -4.334 -11.746 1.00 94.12 85 VAL A O 1
ATOM 665 N N . ALA A 1 86 ? 7.299 -3.939 -10.935 1.00 95.19 86 ALA A N 1
ATOM 666 C CA . ALA A 1 86 ? 7.374 -5.093 -10.053 1.00 95.19 86 ALA A CA 1
ATOM 667 C C . ALA A 1 86 ? 7.533 -4.631 -8.601 1.00 95.19 86 ALA A C 1
ATOM 669 O O . ALA A 1 86 ? 8.234 -3.653 -8.329 1.00 95.19 86 ALA A O 1
ATOM 670 N N . PHE A 1 87 ? 6.897 -5.349 -7.681 1.00 96.25 87 PHE A N 1
ATOM 671 C CA . PHE A 1 87 ? 6.881 -5.064 -6.250 1.00 96.25 87 PHE A CA 1
ATOM 672 C C . PHE A 1 87 ? 7.490 -6.228 -5.473 1.00 96.25 87 PHE A C 1
ATOM 674 O O . PHE A 1 87 ? 7.200 -7.392 -5.757 1.00 96.25 87 PHE A O 1
ATOM 681 N N . PHE A 1 88 ? 8.301 -5.917 -4.468 1.00 96.19 88 PHE A N 1
ATOM 682 C CA . PHE A 1 88 ? 9.034 -6.898 -3.673 1.00 96.19 88 PHE A CA 1
ATOM 683 C C . PHE A 1 88 ? 8.928 -6.560 -2.184 1.00 96.19 88 PHE A C 1
ATOM 685 O O . PHE A 1 88 ? 9.082 -5.398 -1.804 1.00 96.19 88 PHE A O 1
ATOM 692 N N . ASP A 1 89 ? 8.686 -7.580 -1.358 1.00 94.88 89 ASP A N 1
ATOM 693 C CA . ASP A 1 89 ? 8.655 -7.464 0.104 1.00 94.88 89 ASP A CA 1
ATOM 694 C C . ASP A 1 89 ? 10.084 -7.579 0.643 1.00 94.88 89 ASP A C 1
ATOM 696 O O . ASP A 1 89 ? 10.655 -8.672 0.705 1.00 94.88 89 ASP A O 1
ATOM 700 N N . GLY A 1 90 ? 10.705 -6.439 0.933 1.00 94.81 90 GLY A N 1
ATOM 701 C CA . GLY A 1 90 ? 12.102 -6.353 1.339 1.00 94.81 90 GLY A CA 1
ATOM 702 C C . GLY A 1 90 ? 12.927 -5.343 0.535 1.00 94.81 90 GLY A C 1
ATOM 703 O O . GLY A 1 90 ? 12.395 -4.537 -0.227 1.00 94.81 90 GLY A O 1
ATOM 704 N N . PRO A 1 91 ? 14.262 -5.360 0.701 1.00 95.56 91 PRO A N 1
ATOM 705 C CA . PRO A 1 91 ? 15.110 -4.233 0.312 1.00 95.56 91 PRO A CA 1
ATOM 706 C C . PRO A 1 91 ? 15.556 -4.219 -1.157 1.00 95.56 91 PRO A C 1
ATOM 708 O O . PRO A 1 91 ? 16.252 -3.293 -1.567 1.00 95.56 91 PRO A O 1
ATOM 711 N N . SER A 1 92 ? 15.268 -5.259 -1.946 1.00 95.50 92 SER A N 1
ATOM 712 C CA . SER A 1 92 ? 15.804 -5.381 -3.311 1.00 95.50 92 SER A CA 1
ATOM 713 C C . SER A 1 92 ? 15.008 -6.351 -4.179 1.00 95.50 92 SER A C 1
ATOM 715 O O . SER A 1 92 ? 14.273 -7.183 -3.660 1.00 95.50 92 SER A O 1
ATOM 717 N N . ALA A 1 93 ? 15.260 -6.342 -5.490 1.00 94.44 93 ALA A N 1
ATOM 718 C CA . ALA A 1 93 ? 14.700 -7.307 -6.442 1.00 94.44 93 ALA A CA 1
ATOM 719 C C . ALA A 1 93 ? 15.248 -8.750 -6.317 1.00 94.44 93 ALA A C 1
ATOM 721 O O . ALA A 1 93 ? 14.859 -9.617 -7.094 1.00 94.44 93 ALA A O 1
ATOM 722 N N . ASN A 1 94 ? 16.161 -9.026 -5.375 1.00 94.31 94 ASN A N 1
ATOM 723 C CA . ASN A 1 94 ? 16.716 -10.372 -5.158 1.00 94.31 94 ASN A CA 1
ATOM 724 C C . ASN A 1 94 ? 15.814 -11.273 -4.296 1.00 94.31 94 ASN A C 1
ATOM 726 O O . ASN A 1 94 ? 16.109 -12.456 -4.128 1.00 94.31 94 ASN A O 1
ATOM 730 N N . VAL A 1 95 ? 14.749 -10.719 -3.713 1.00 92.81 95 VAL A N 1
ATOM 731 C CA . VAL A 1 95 ? 13.716 -11.485 -3.002 1.00 92.81 95 VAL A CA 1
ATOM 732 C C . VAL A 1 95 ? 12.599 -11.885 -3.969 1.00 92.81 95 VAL A C 1
ATOM 734 O O . VAL A 1 95 ? 12.567 -11.445 -5.118 1.00 92.81 95 VAL A O 1
ATOM 737 N N . SER A 1 96 ? 11.675 -12.739 -3.526 1.00 89.88 96 SER A N 1
ATOM 738 C CA . SER A 1 96 ? 10.511 -13.082 -4.352 1.00 89.88 96 SER A CA 1
ATOM 739 C C . SER A 1 96 ? 9.627 -11.853 -4.547 1.00 89.88 96 SER A C 1
ATOM 741 O O . SER A 1 96 ? 9.325 -11.144 -3.588 1.00 89.88 96 SER A O 1
ATOM 743 N N . SER A 1 97 ? 9.213 -11.600 -5.787 1.00 91.31 97 SER A N 1
ATOM 744 C CA . SER A 1 97 ? 8.252 -10.538 -6.072 1.00 91.31 97 SER A CA 1
ATOM 745 C C . SER A 1 97 ? 6.914 -10.858 -5.410 1.00 91.31 97 SER A C 1
ATOM 747 O O . SER A 1 97 ? 6.420 -11.977 -5.557 1.00 91.31 97 SER A O 1
ATOM 749 N N . ILE A 1 98 ? 6.313 -9.863 -4.760 1.00 91.88 98 ILE A N 1
ATOM 750 C CA . ILE A 1 98 ? 4.893 -9.886 -4.388 1.00 91.88 98 ILE A CA 1
ATOM 751 C C . ILE A 1 98 ? 4.071 -9.913 -5.677 1.00 91.88 98 ILE A C 1
ATOM 753 O O . ILE A 1 98 ? 3.188 -10.746 -5.842 1.00 91.88 98 ILE A O 1
ATOM 757 N N . GLU A 1 99 ? 4.441 -9.031 -6.609 1.00 89.81 99 GLU A N 1
ATOM 758 C CA . GLU A 1 99 ? 3.867 -8.936 -7.945 1.00 89.81 99 GLU A CA 1
ATOM 759 C C . GLU A 1 99 ? 4.971 -8.640 -8.965 1.00 89.81 99 GLU A C 1
ATOM 761 O O . GLU A 1 99 ? 5.701 -7.656 -8.844 1.00 89.81 99 GLU A O 1
ATOM 766 N N . GLY A 1 100 ? 5.139 -9.525 -9.951 1.00 84.62 100 GLY A N 1
ATOM 767 C CA . GLY A 1 100 ? 6.353 -9.576 -10.779 1.00 84.62 100 GLY A CA 1
ATOM 768 C C . GLY A 1 100 ? 6.346 -8.708 -12.040 1.00 84.62 100 GLY A C 1
ATOM 769 O O . GLY A 1 100 ? 7.414 -8.386 -12.554 1.00 84.62 100 GLY A O 1
ATOM 770 N N . ALA A 1 101 ? 5.174 -8.339 -12.559 1.00 87.19 101 ALA A N 1
ATOM 771 C CA . ALA A 1 101 ? 5.037 -7.457 -13.720 1.00 87.19 101 ALA A CA 1
ATOM 772 C C . ALA A 1 101 ? 3.600 -6.930 -13.816 1.00 87.19 101 ALA A C 1
ATOM 774 O O . ALA A 1 101 ? 2.753 -7.494 -14.510 1.00 87.19 101 ALA A O 1
ATOM 775 N N . VAL A 1 102 ? 3.326 -5.833 -13.117 1.00 91.12 102 VAL A N 1
ATOM 776 C CA . VAL A 1 102 ? 2.026 -5.165 -13.133 1.00 91.12 102 VAL A CA 1
ATOM 777 C C . VAL A 1 102 ? 2.045 -4.041 -14.157 1.00 91.12 102 VAL A C 1
ATOM 779 O O . VAL A 1 102 ? 2.995 -3.259 -14.252 1.00 91.12 102 VAL A O 1
ATOM 782 N N . CYS A 1 103 ? 0.958 -3.928 -14.906 1.00 89.88 103 CYS A N 1
ATOM 783 C CA . CYS A 1 103 ? 0.577 -2.683 -15.545 1.00 89.88 103 CYS A CA 1
ATOM 784 C C . CYS A 1 103 ? -0.927 -2.483 -15.405 1.00 89.88 103 CYS A C 1
ATOM 786 O O . CYS A 1 103 ? -1.714 -3.368 -15.743 1.00 89.88 103 CYS A O 1
ATOM 788 N N . CYS A 1 104 ? -1.322 -1.329 -14.886 1.00 87.62 104 CYS A N 1
ATOM 789 C CA . CYS A 1 104 ? -2.718 -0.991 -14.690 1.00 87.62 104 CYS A CA 1
ATOM 790 C C . CYS A 1 104 ? -2.885 0.533 -14.569 1.00 87.62 104 CYS A C 1
ATOM 792 O O . CYS A 1 104 ? -2.032 1.206 -13.982 1.00 87.62 104 CYS A O 1
ATOM 794 N N . PRO A 1 105 ? -3.990 1.089 -15.084 1.00 87.56 105 PRO A N 1
ATOM 795 C CA . PRO A 1 105 ? -4.445 2.410 -14.694 1.00 87.56 105 PRO A CA 1
ATOM 796 C C . PRO A 1 105 ? -5.287 2.302 -13.415 1.00 87.56 105 PRO A C 1
ATOM 798 O O . PRO A 1 105 ? -6.313 1.623 -13.399 1.00 87.56 105 PRO A O 1
ATOM 801 N N . ASN A 1 106 ? -4.875 3.002 -12.360 1.00 86.12 106 ASN A N 1
ATOM 802 C CA . ASN A 1 106 ? -5.586 3.125 -11.082 1.00 86.12 106 ASN A CA 1
ATOM 803 C C . ASN A 1 106 ? -5.946 1.784 -10.420 1.00 86.12 106 ASN A C 1
ATOM 805 O O . ASN A 1 106 ? -7.111 1.544 -10.098 1.00 86.12 106 ASN A O 1
ATOM 809 N N . CYS A 1 107 ? -4.963 0.907 -10.205 1.00 85.44 107 CYS A N 1
ATOM 810 C CA . CYS A 1 107 ? -5.177 -0.324 -9.440 1.00 85.44 107 CYS A CA 1
ATOM 811 C C . CYS A 1 107 ? -4.449 -0.338 -8.093 1.00 85.44 107 CYS A C 1
ATOM 813 O O . CYS A 1 107 ? -3.628 0.524 -7.782 1.00 85.44 107 CYS A O 1
ATOM 815 N N . THR A 1 108 ? -4.770 -1.334 -7.278 1.00 83.56 108 THR A N 1
ATOM 816 C CA . THR A 1 108 ? -4.020 -1.662 -6.064 1.00 83.56 108 THR A CA 1
ATOM 817 C C . THR A 1 108 ? -2.806 -2.503 -6.446 1.00 83.56 108 THR A C 1
ATOM 819 O O . THR A 1 108 ? -2.940 -3.438 -7.231 1.00 83.56 108 THR A O 1
ATOM 822 N N . GLY A 1 109 ? -1.629 -2.149 -5.928 1.00 75.00 109 GLY A N 1
ATOM 823 C CA . GLY A 1 109 ? -0.362 -2.750 -6.343 1.00 75.00 109 GLY A CA 1
ATOM 824 C C . GLY A 1 109 ? 0.043 -3.953 -5.503 1.00 75.00 109 GLY A C 1
ATOM 825 O O . GLY A 1 109 ? 0.059 -5.078 -5.984 1.00 75.00 109 GLY A O 1
ATOM 826 N N . ALA A 1 110 ? 0.429 -3.700 -4.255 1.00 87.56 110 ALA A N 1
ATOM 827 C CA . ALA A 1 110 ? 1.100 -4.674 -3.405 1.00 87.56 110 ALA A CA 1
ATOM 828 C C . ALA A 1 110 ? 1.052 -4.249 -1.932 1.00 87.56 110 ALA A C 1
ATOM 830 O O . ALA A 1 110 ? 0.743 -3.098 -1.617 1.00 87.56 110 ALA A O 1
ATOM 831 N N . ALA A 1 111 ? 1.413 -5.169 -1.042 1.00 90.50 111 ALA A N 1
ATOM 832 C CA . ALA A 1 111 ? 1.654 -4.890 0.365 1.00 90.50 111 ALA A CA 1
ATOM 833 C C . ALA A 1 111 ? 2.950 -5.564 0.823 1.00 90.50 111 ALA A C 1
ATOM 835 O O . ALA A 1 111 ? 3.206 -6.703 0.441 1.00 90.50 111 ALA A O 1
ATOM 836 N N . ALA A 1 112 ? 3.738 -4.868 1.636 1.00 92.62 112 ALA A N 1
ATOM 837 C CA . ALA A 1 112 ? 5.033 -5.319 2.139 1.00 92.62 112 ALA A CA 1
ATOM 838 C C . ALA A 1 112 ? 5.220 -4.885 3.591 1.00 92.62 112 ALA A C 1
ATOM 840 O O . ALA A 1 112 ? 4.679 -3.856 4.001 1.00 92.62 112 ALA A O 1
ATOM 841 N N . VAL A 1 113 ? 6.007 -5.624 4.365 1.00 91.56 113 VAL A N 1
ATOM 842 C CA . VAL A 1 113 ? 6.273 -5.284 5.768 1.00 91.56 113 VAL A CA 1
ATOM 843 C C . VAL A 1 113 ? 7.614 -4.576 5.862 1.00 91.56 113 VAL A C 1
ATOM 845 O O . VAL A 1 113 ? 8.622 -5.085 5.380 1.00 91.56 113 VAL A O 1
ATOM 848 N N . ASN A 1 114 ? 7.638 -3.419 6.529 1.00 93.31 114 ASN A N 1
ATOM 849 C CA . ASN A 1 114 ? 8.802 -2.566 6.787 1.00 93.31 114 ASN A CA 1
ATOM 850 C C . ASN A 1 114 ? 9.473 -1.952 5.540 1.00 93.31 114 ASN A C 1
ATOM 852 O O . ASN A 1 114 ? 9.809 -0.769 5.551 1.00 93.31 114 ASN A O 1
ATOM 856 N N . GLN A 1 115 ? 9.679 -2.726 4.473 1.00 95.62 115 GLN A N 1
ATOM 857 C CA . GLN A 1 115 ? 10.398 -2.326 3.268 1.00 95.62 115 GLN A CA 1
ATOM 858 C C . GLN A 1 115 ? 9.686 -2.816 2.010 1.00 95.62 115 GLN A C 1
ATOM 860 O O . GLN A 1 115 ? 9.412 -4.001 1.858 1.00 95.62 115 GLN A O 1
ATOM 865 N N . LEU A 1 116 ? 9.452 -1.900 1.076 1.00 96.75 116 LEU A N 1
ATOM 866 C CA . LEU A 1 116 ? 8.891 -2.184 -0.237 1.00 96.75 116 LEU A CA 1
ATOM 867 C C . LEU A 1 116 ? 9.881 -1.729 -1.306 1.00 96.75 116 LEU A C 1
ATOM 869 O O . LEU A 1 116 ? 10.111 -0.529 -1.479 1.00 96.75 116 LEU A O 1
ATOM 873 N N . TYR A 1 117 ? 10.414 -2.680 -2.066 1.00 97.38 117 TYR A N 1
ATOM 874 C CA . TYR A 1 117 ? 11.214 -2.372 -3.244 1.00 97.38 117 TYR A CA 1
ATOM 875 C C . TYR A 1 117 ? 10.335 -2.371 -4.495 1.00 97.38 117 TYR A C 1
ATOM 877 O O . TYR A 1 117 ? 9.601 -3.323 -4.769 1.00 97.38 117 TYR A O 1
ATOM 885 N N . VAL A 1 118 ? 10.413 -1.286 -5.261 1.00 96.62 118 VAL A N 1
ATOM 886 C CA . VAL A 1 118 ? 9.633 -1.051 -6.478 1.00 96.62 118 VAL A CA 1
ATOM 887 C C . VAL A 1 118 ? 10.592 -0.952 -7.651 1.00 96.62 118 VAL A C 1
ATOM 889 O O . VAL A 1 118 ? 11.480 -0.104 -7.650 1.00 96.62 118 VAL A O 1
ATOM 892 N N . ASN A 1 119 ? 10.406 -1.801 -8.659 1.00 95.38 119 ASN A N 1
ATOM 893 C CA . ASN A 1 119 ? 11.223 -1.814 -9.867 1.00 95.38 119 ASN A CA 1
ATOM 894 C C . ASN A 1 119 ? 10.366 -1.480 -11.089 1.00 95.38 119 ASN A C 1
ATOM 896 O O . ASN A 1 119 ? 9.544 -2.287 -11.520 1.00 95.38 119 ASN A O 1
ATOM 900 N N . TYR A 1 120 ? 10.571 -0.299 -11.654 1.00 93.50 120 TYR A N 1
ATOM 901 C CA . TYR A 1 120 ? 9.964 0.127 -12.904 1.00 93.50 120 TYR A CA 1
ATOM 902 C C . TYR A 1 120 ? 10.877 -0.235 -14.073 1.00 93.50 120 TYR A C 1
ATOM 904 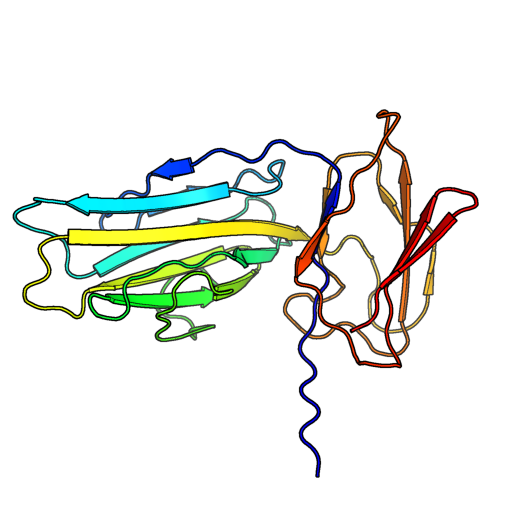O O . TYR A 1 120 ? 12.054 0.126 -14.099 1.00 93.50 120 TYR A O 1
ATOM 912 N N . THR A 1 121 ? 10.318 -0.901 -15.078 1.00 92.12 121 THR A N 1
ATOM 913 C CA . THR A 1 121 ? 11.030 -1.297 -16.295 1.00 92.12 121 THR A CA 1
ATOM 914 C C . THR A 1 121 ? 10.302 -0.754 -17.515 1.00 92.12 121 THR A C 1
ATOM 916 O O . THR A 1 121 ? 9.133 -1.068 -17.742 1.00 92.12 121 THR A O 1
ATOM 919 N N . LYS A 1 122 ? 11.000 0.040 -18.332 1.00 89.94 122 LYS A N 1
ATOM 920 C CA . LYS A 1 122 ? 10.498 0.453 -19.643 1.00 89.94 122 LYS A CA 1
ATOM 921 C C . LYS A 1 122 ? 10.634 -0.703 -20.627 1.00 89.94 122 LYS A C 1
ATOM 923 O O . LYS A 1 122 ? 11.734 -1.192 -20.865 1.00 89.94 122 LYS A O 1
ATOM 928 N N . GLU A 1 123 ? 9.528 -1.058 -21.265 1.00 89.25 123 GLU A N 1
ATOM 929 C CA . GLU A 1 123 ? 9.473 -2.090 -22.303 1.00 89.25 123 GLU A CA 1
ATOM 930 C C . GLU A 1 123 ? 9.416 -1.487 -23.714 1.00 89.25 123 GLU A C 1
ATOM 932 O O . GLU A 1 123 ? 9.934 -2.068 -24.668 1.00 89.25 123 GLU A O 1
ATOM 937 N N . ALA A 1 124 ? 8.836 -0.293 -23.868 1.00 86.44 124 ALA A N 1
ATOM 938 C CA . ALA A 1 124 ? 8.749 0.371 -25.163 1.00 86.44 124 ALA A CA 1
ATOM 939 C C . ALA A 1 124 ? 10.106 0.929 -25.623 1.00 86.44 124 ALA A C 1
ATOM 941 O O . ALA A 1 124 ? 10.717 1.789 -24.982 1.00 86.44 124 ALA A O 1
ATOM 942 N N . THR A 1 125 ? 10.544 0.500 -26.807 1.00 80.19 125 THR A N 1
ATOM 943 C CA . THR A 1 125 ? 11.808 0.931 -27.426 1.00 80.19 125 THR A CA 1
ATOM 944 C C . THR A 1 125 ? 11.791 2.399 -27.857 1.00 80.19 125 THR A C 1
ATOM 946 O O . THR A 1 125 ? 12.800 3.084 -27.720 1.00 80.19 125 THR A O 1
ATOM 949 N N . ASN A 1 126 ? 10.636 2.896 -28.311 1.00 78.56 126 ASN A N 1
ATOM 950 C CA . ASN A 1 126 ? 10.468 4.249 -28.856 1.00 78.56 126 ASN A CA 1
ATOM 951 C C . ASN A 1 126 ? 9.743 5.217 -27.909 1.00 78.56 126 ASN A C 1
ATOM 953 O O . ASN A 1 126 ? 9.398 6.322 -28.326 1.00 78.56 126 ASN A O 1
ATOM 957 N N . ALA A 1 127 ? 9.462 4.824 -26.663 1.00 76.06 127 ALA A N 1
ATOM 958 C CA . ALA A 1 127 ? 8.791 5.726 -25.733 1.00 76.06 127 ALA A CA 1
ATOM 959 C C . ALA A 1 127 ? 9.692 6.927 -25.409 1.00 76.06 127 ALA A C 1
ATOM 961 O O . ALA A 1 127 ? 10.807 6.774 -24.904 1.00 76.06 127 ALA A O 1
ATOM 962 N N . THR A 1 128 ? 9.181 8.121 -25.711 1.00 74.94 128 THR A N 1
ATOM 963 C CA . THR A 1 128 ? 9.831 9.422 -25.475 1.00 74.94 128 THR A CA 1
ATOM 964 C C . THR A 1 128 ? 9.437 10.049 -24.138 1.00 74.94 128 THR A C 1
ATOM 966 O O . THR A 1 128 ? 9.871 11.159 -23.822 1.00 74.94 128 THR A O 1
ATOM 969 N N . ALA A 1 129 ? 8.577 9.365 -23.382 1.00 75.81 129 ALA A N 1
ATOM 970 C CA . ALA A 1 129 ? 8.119 9.775 -22.070 1.00 75.81 129 ALA A CA 1
ATOM 971 C C . ALA A 1 129 ? 7.974 8.559 -21.144 1.00 75.81 129 ALA A C 1
ATOM 973 O O . ALA A 1 129 ? 7.660 7.459 -21.602 1.00 75.81 129 ALA A O 1
ATOM 974 N N . MET A 1 130 ? 8.193 8.773 -19.849 1.00 78.75 130 MET A N 1
ATOM 975 C CA . MET A 1 130 ? 7.798 7.860 -18.776 1.00 78.75 130 MET A CA 1
ATOM 976 C C . MET A 1 130 ? 6.883 8.602 -17.815 1.00 78.75 130 MET A C 1
ATOM 978 O O . MET A 1 130 ? 7.170 9.752 -17.474 1.00 78.75 130 MET A O 1
ATOM 982 N N . ASP A 1 131 ? 5.825 7.930 -17.378 1.00 84.75 131 ASP A N 1
ATOM 983 C CA . ASP A 1 131 ? 4.963 8.394 -16.301 1.00 84.75 131 ASP A CA 1
ATOM 984 C C . ASP A 1 131 ? 4.585 7.203 -15.421 1.00 84.75 131 ASP A C 1
ATOM 986 O O . ASP A 1 131 ? 4.203 6.134 -15.907 1.00 84.75 131 ASP A O 1
ATOM 990 N N . PHE A 1 132 ? 4.772 7.384 -14.125 1.00 89.62 132 PHE A N 1
ATOM 991 C CA . PHE A 1 132 ? 4.508 6.393 -13.099 1.00 89.62 132 PHE A CA 1
ATOM 992 C C . PHE A 1 132 ? 4.031 7.132 -11.861 1.00 89.62 132 PHE A C 1
ATOM 994 O O . PHE A 1 132 ? 4.723 8.019 -11.365 1.00 89.62 132 PHE A O 1
ATOM 1001 N N . GLN A 1 133 ? 2.864 6.756 -11.352 1.00 92.75 133 GLN A N 1
ATOM 1002 C CA . GLN A 1 133 ? 2.342 7.293 -10.106 1.00 92.75 133 GLN A CA 1
ATOM 1003 C C . GLN A 1 133 ? 1.862 6.158 -9.209 1.00 92.75 133 GLN A C 1
ATOM 1005 O O . GLN A 1 133 ? 1.257 5.194 -9.680 1.00 92.75 133 GLN A O 1
ATOM 1010 N N . ILE A 1 134 ? 2.137 6.286 -7.915 1.00 93.00 134 ILE A N 1
ATOM 1011 C CA . ILE A 1 134 ? 1.609 5.413 -6.867 1.00 93.00 134 ILE A CA 1
ATOM 1012 C C . ILE A 1 134 ? 1.211 6.243 -5.655 1.00 93.00 134 ILE A C 1
ATOM 1014 O O . ILE A 1 134 ? 1.821 7.269 -5.359 1.00 93.00 134 ILE A O 1
ATOM 1018 N N . THR A 1 135 ? 0.229 5.769 -4.903 1.00 90.31 135 THR A N 1
ATOM 1019 C CA . THR A 1 135 ? -0.055 6.256 -3.555 1.00 90.31 135 THR A CA 1
ATOM 1020 C C . THR A 1 135 ? 0.352 5.183 -2.557 1.00 90.31 135 THR A C 1
ATOM 1022 O O . THR A 1 135 ? -0.204 4.086 -2.544 1.00 90.31 135 THR A O 1
ATOM 1025 N N . VAL A 1 136 ? 1.309 5.505 -1.694 1.00 90.88 136 VAL A N 1
ATOM 1026 C CA . VAL A 1 136 ? 1.727 4.634 -0.600 1.00 90.88 136 VAL A CA 1
ATOM 1027 C C . VAL A 1 136 ? 0.965 5.014 0.658 1.00 90.88 136 VAL A C 1
ATOM 1029 O O . VAL A 1 136 ? 0.888 6.183 1.045 1.00 90.88 136 VAL A O 1
ATOM 1032 N N . LEU A 1 137 ? 0.410 3.993 1.289 1.00 86.88 137 LEU A N 1
ATOM 1033 C CA . LEU A 1 137 ? -0.257 4.049 2.571 1.00 86.88 137 LEU A CA 1
ATOM 1034 C C . LEU A 1 137 ? 0.556 3.211 3.557 1.00 86.88 137 LEU A C 1
ATOM 1036 O O . LEU A 1 137 ? 1.069 2.158 3.182 1.00 86.88 137 LEU A O 1
ATOM 1040 N N . ILE A 1 138 ? 0.668 3.650 4.806 1.00 86.56 138 ILE A N 1
ATOM 1041 C CA . ILE A 1 138 ? 1.328 2.869 5.857 1.00 86.56 138 ILE A CA 1
ATOM 1042 C C . ILE A 1 138 ? 0.433 2.739 7.071 1.00 86.56 138 ILE A C 1
ATOM 1044 O O . ILE A 1 138 ? -0.249 3.686 7.442 1.00 86.56 138 ILE A O 1
ATOM 1048 N N . GLY A 1 139 ? 0.431 1.564 7.678 1.00 85.88 139 GLY A N 1
ATOM 1049 C CA . GLY A 1 139 ? -0.331 1.294 8.886 1.00 85.88 139 GLY A CA 1
ATOM 1050 C C . GLY A 1 139 ? 0.198 0.063 9.590 1.00 85.88 139 GLY A C 1
ATOM 1051 O O . GLY A 1 139 ? 0.995 -0.689 9.034 1.00 85.88 139 GLY A O 1
ATOM 1052 N N . LYS A 1 140 ? -0.257 -0.161 10.815 1.00 85.94 140 LYS A N 1
ATOM 1053 C CA . LYS A 1 140 ? 0.136 -1.336 11.593 1.00 85.94 140 LYS A CA 1
ATOM 1054 C C . LYS A 1 140 ? -1.038 -1.942 12.329 1.00 85.94 140 LYS A C 1
ATOM 1056 O O . LYS A 1 140 ? -2.052 -1.287 12.589 1.00 85.94 140 LYS A O 1
ATOM 1061 N N . ASP A 1 141 ? -0.861 -3.206 12.678 1.00 85.12 141 ASP A N 1
ATOM 1062 C CA . ASP A 1 141 ? -1.812 -3.935 13.488 1.00 85.12 141 ASP A CA 1
ATOM 1063 C C . ASP A 1 141 ? -1.666 -3.524 14.961 1.00 85.12 141 ASP A C 1
ATOM 1065 O O . ASP A 1 141 ? -0.760 -3.962 15.668 1.00 85.12 141 ASP A O 1
ATOM 1069 N N . GLU A 1 142 ? -2.592 -2.693 15.438 1.00 81.19 142 GLU A N 1
ATOM 1070 C CA . GLU A 1 142 ? -2.714 -2.337 16.860 1.00 81.19 142 GLU A CA 1
ATOM 1071 C C . GLU A 1 142 ? -3.723 -3.221 17.607 1.00 81.19 142 GLU A C 1
ATOM 1073 O O . GLU A 1 142 ? -4.025 -2.985 18.777 1.00 81.19 142 GLU A O 1
ATOM 1078 N N . SER A 1 143 ? -4.277 -4.245 16.953 1.00 74.12 143 SER A N 1
ATOM 1079 C CA . SER A 1 143 ? -5.329 -5.088 17.522 1.00 74.12 143 SER A CA 1
ATOM 1080 C C . SER A 1 143 ? -4.875 -5.862 18.757 1.00 74.12 143 SER A C 1
ATOM 1082 O O . SER A 1 143 ? -5.698 -6.192 19.610 1.00 74.12 143 SER A O 1
ATOM 1084 N N . ARG A 1 144 ? -3.573 -6.183 18.850 1.00 73.25 144 ARG A N 1
ATOM 1085 C CA . ARG A 1 144 ? -3.004 -7.139 19.820 1.00 73.25 144 ARG A CA 1
ATOM 1086 C C . ARG A 1 144 ? -3.715 -8.507 19.798 1.00 73.25 144 ARG A C 1
ATOM 1088 O O . ARG A 1 144 ? -3.639 -9.257 20.772 1.00 73.25 144 ARG A O 1
ATOM 1095 N N . CYS A 1 145 ? -4.409 -8.837 18.709 1.00 65.69 145 CYS A N 1
ATOM 1096 C CA . CYS A 1 145 ? -5.179 -10.063 18.530 1.00 65.69 145 CYS A CA 1
ATOM 1097 C C . CYS A 1 145 ? -4.236 -11.162 17.999 1.00 65.69 145 CYS A C 1
ATOM 1099 O O . CYS A 1 145 ? -3.826 -11.119 16.846 1.00 65.69 145 CYS A O 1
ATOM 1101 N N . THR A 1 146 ? -3.841 -12.141 18.828 1.00 59.31 146 THR A N 1
ATOM 1102 C CA . THR A 1 146 ? -2.707 -13.022 18.472 1.00 59.31 146 THR A CA 1
ATOM 1103 C C . THR A 1 146 ? -3.052 -14.350 17.808 1.00 59.31 146 THR A C 1
ATOM 1105 O O . THR A 1 146 ? -2.171 -14.876 17.147 1.00 59.31 146 THR A O 1
ATOM 1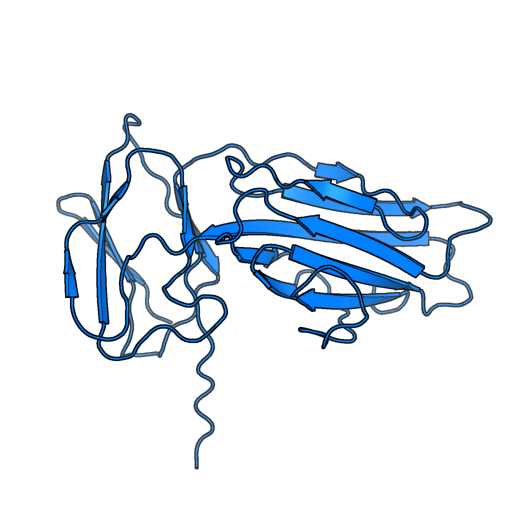108 N N . THR A 1 147 ? -4.253 -14.933 17.934 1.00 60.56 147 THR A N 1
ATOM 1109 C CA . THR A 1 147 ? -4.585 -16.183 17.190 1.00 60.56 147 THR A CA 1
ATOM 1110 C C . THR A 1 147 ? -6.049 -16.616 17.234 1.00 60.56 147 THR A C 1
ATOM 1112 O O . THR A 1 147 ? -6.521 -17.154 16.247 1.00 60.56 147 THR A O 1
ATOM 1115 N N . ASN A 1 148 ? -6.752 -16.450 18.353 1.00 61.09 148 ASN A N 1
ATOM 1116 C CA . ASN A 1 148 ? -8.179 -16.748 18.521 1.00 61.09 148 ASN A CA 1
ATOM 1117 C C . ASN A 1 148 ? -8.685 -15.968 19.740 1.00 61.09 148 ASN A C 1
ATOM 1119 O O . ASN A 1 148 ? -7.934 -15.772 20.700 1.00 61.09 148 ASN A O 1
ATOM 1123 N N . GLY A 1 149 ? -9.961 -15.585 19.742 1.00 63.31 149 GLY A N 1
ATOM 1124 C CA . GLY A 1 149 ? -10.611 -14.993 20.908 1.00 63.31 149 GLY A CA 1
ATOM 1125 C C . GLY A 1 149 ? -10.969 -13.520 20.744 1.00 63.31 149 GLY A C 1
ATOM 1126 O O . GLY A 1 149 ? -11.263 -13.040 19.652 1.00 63.31 149 GLY A O 1
ATOM 1127 N N . PHE A 1 150 ? -11.021 -12.828 21.874 1.00 66.88 150 PHE A N 1
ATOM 1128 C CA . PHE A 1 150 ? -11.669 -11.533 22.003 1.00 66.88 150 PHE A CA 1
ATOM 1129 C C . PHE A 1 150 ? -10.701 -10.544 22.647 1.00 66.88 150 PHE A C 1
ATOM 1131 O O . PHE A 1 150 ? -10.273 -10.759 23.784 1.00 66.88 150 PHE A O 1
ATOM 1138 N N . VAL A 1 151 ? -10.356 -9.470 21.933 1.00 67.50 151 VAL A N 1
ATOM 1139 C CA . VAL A 1 151 ? -9.585 -8.361 22.505 1.00 67.50 151 VAL A CA 1
ATOM 1140 C C . VAL A 1 151 ? -10.513 -7.189 22.754 1.00 67.50 151 VAL A C 1
ATOM 1142 O O . VAL A 1 151 ? -11.189 -6.686 21.856 1.00 67.50 151 VAL A O 1
ATOM 1145 N N . ASN A 1 152 ? -10.520 -6.757 24.010 1.00 66.38 152 ASN A N 1
ATOM 1146 C CA . ASN A 1 152 ? -11.373 -5.690 24.486 1.00 66.38 152 ASN A CA 1
ATOM 1147 C C . ASN A 1 152 ? -10.578 -4.384 24.591 1.00 66.38 152 ASN A C 1
ATOM 1149 O O . ASN A 1 152 ? -9.567 -4.332 25.290 1.00 66.38 152 ASN A O 1
ATOM 1153 N N . TYR A 1 153 ? -11.100 -3.326 23.971 1.00 64.31 153 TYR A N 1
ATOM 1154 C CA . TYR A 1 153 ? -10.763 -1.928 24.248 1.00 64.31 153 TYR A CA 1
ATOM 1155 C C . TYR A 1 153 ? -9.299 -1.518 24.016 1.00 64.31 153 TYR A C 1
ATOM 1157 O O . TYR A 1 153 ? -8.655 -0.970 24.916 1.00 64.31 153 TYR A O 1
ATOM 1165 N N . VAL A 1 154 ? -8.793 -1.681 22.789 1.00 73.69 154 VAL A N 1
ATOM 1166 C CA . VAL A 1 154 ? -7.574 -0.967 22.371 1.00 73.69 154 VAL A CA 1
ATOM 1167 C C . VAL A 1 154 ? -7.894 0.528 22.321 1.00 73.69 154 VAL A C 1
ATOM 1169 O O . VAL A 1 154 ? -8.718 0.961 21.517 1.00 73.69 154 VAL A O 1
ATOM 1172 N N . GLN A 1 155 ? -7.285 1.307 23.217 1.00 79.56 155 GLN A N 1
ATOM 1173 C CA . GLN A 1 155 ? -7.458 2.759 23.262 1.00 79.56 155 GLN A CA 1
ATOM 1174 C C . GLN A 1 155 ? -6.571 3.420 22.213 1.00 79.56 155 GLN A C 1
ATOM 1176 O O . GLN A 1 155 ? -5.351 3.269 22.247 1.00 79.56 155 GLN A O 1
ATOM 1181 N N . LEU A 1 156 ? -7.192 4.177 21.316 1.00 79.56 156 LEU A N 1
ATOM 1182 C CA . LEU A 1 156 ? -6.523 4.950 20.277 1.00 79.56 156 LEU A CA 1
ATOM 1183 C C . LEU A 1 156 ? -6.814 6.425 20.528 1.00 79.56 156 LEU A C 1
ATOM 1185 O O . LEU A 1 156 ? -7.978 6.822 20.563 1.00 79.56 156 LEU A O 1
ATOM 1189 N N . THR A 1 157 ? -5.765 7.215 20.756 1.00 77.38 157 THR A N 1
ATOM 1190 C CA . THR A 1 157 ? -5.906 8.619 21.181 1.00 77.38 157 THR A CA 1
ATOM 1191 C C . THR A 1 157 ? -5.418 9.639 20.167 1.00 77.38 157 THR A C 1
ATOM 1193 O O . THR A 1 157 ? -5.714 10.824 20.298 1.00 77.38 157 THR A O 1
ATOM 1196 N N . ASN A 1 158 ? -4.668 9.175 19.174 1.00 75.31 158 ASN A N 1
ATOM 1197 C CA . ASN A 1 158 ? -4.106 9.987 18.111 1.00 75.31 158 ASN A CA 1
ATOM 1198 C C . ASN A 1 158 ? -4.643 9.489 16.779 1.00 75.31 158 ASN A C 1
ATOM 1200 O O . ASN A 1 158 ? -5.138 8.366 16.663 1.00 75.31 158 ASN A O 1
ATOM 1204 N N . ASP A 1 159 ? -4.478 10.330 15.780 1.00 76.06 159 ASP A N 1
ATOM 1205 C CA . ASP A 1 159 ? -4.646 9.961 14.393 1.00 76.06 159 ASP A CA 1
ATOM 1206 C C . ASP A 1 159 ? -3.771 8.754 14.052 1.00 76.06 159 ASP A C 1
ATOM 1208 O O . ASP A 1 159 ? -2.617 8.648 14.472 1.00 76.06 159 ASP A O 1
ATOM 1212 N N . VAL A 1 160 ? -4.373 7.779 13.381 1.00 76.06 160 VAL A N 1
ATOM 1213 C CA . VAL A 1 160 ? -3.771 6.460 13.216 1.00 76.06 160 VAL A CA 1
ATOM 1214 C C . VAL A 1 160 ? -4.276 5.803 11.949 1.00 76.06 160 VAL A C 1
ATOM 1216 O O . VAL A 1 160 ? -5.447 5.931 11.573 1.00 76.06 160 VAL A O 1
ATOM 1219 N N . THR A 1 161 ? -3.368 5.056 11.336 1.00 78.81 161 THR A N 1
ATOM 1220 C CA . THR A 1 161 ? -3.666 4.143 10.250 1.00 78.81 161 THR A CA 1
ATOM 1221 C C . THR A 1 161 ? -3.535 2.714 10.748 1.00 78.81 161 THR A C 1
ATOM 1223 O O . THR A 1 161 ? -2.451 2.270 11.135 1.00 78.81 161 THR A O 1
ATOM 1226 N N . LEU A 1 162 ? -4.651 1.994 10.752 1.00 82.06 162 LEU A N 1
ATOM 1227 C CA . LEU A 1 162 ? -4.710 0.626 11.255 1.00 82.06 162 LEU A CA 1
ATOM 1228 C C . LEU A 1 162 ? -4.761 -0.364 10.112 1.00 82.06 162 LEU A C 1
ATOM 1230 O O . LEU A 1 162 ? -5.497 -0.152 9.146 1.00 82.06 162 LEU A O 1
ATOM 1234 N N . THR A 1 163 ? -4.061 -1.477 10.293 1.00 84.31 163 THR A N 1
ATOM 1235 C CA . THR A 1 163 ? -4.293 -2.689 9.518 1.00 84.31 163 THR A CA 1
ATOM 1236 C C . THR A 1 163 ? -5.047 -3.729 10.347 1.00 84.31 163 THR A C 1
ATOM 1238 O O . THR A 1 163 ? -5.031 -3.703 11.580 1.00 84.31 163 THR A O 1
ATOM 1241 N N . SER A 1 164 ? -5.746 -4.646 9.677 1.00 83.06 164 SER A N 1
ATOM 1242 C CA . SER A 1 164 ? -6.266 -5.852 10.330 1.00 83.06 164 SER A CA 1
ATOM 1243 C C . SER A 1 164 ? -5.120 -6.746 10.822 1.00 83.06 164 SER A C 1
ATOM 1245 O O . SER A 1 164 ? -4.012 -6.672 10.278 1.00 83.06 164 SER A O 1
ATOM 1247 N N . PRO A 1 165 ? -5.378 -7.650 11.783 1.00 82.25 165 PRO A N 1
ATOM 1248 C CA . PRO A 1 165 ? -4.346 -8.560 12.246 1.00 82.25 165 PRO A CA 1
ATOM 1249 C C . PRO A 1 165 ? -3.762 -9.384 11.102 1.00 82.25 165 PRO A C 1
ATOM 1251 O O . PRO A 1 165 ? -4.493 -9.835 10.221 1.00 82.25 165 PRO A O 1
ATOM 1254 N N . ASN A 1 166 ? -2.444 -9.578 11.139 1.00 82.25 166 ASN A N 1
ATOM 1255 C CA . ASN A 1 166 ? -1.640 -10.271 10.125 1.00 82.25 166 ASN A CA 1
ATOM 1256 C C . ASN A 1 166 ? -1.622 -9.652 8.719 1.00 82.25 166 ASN A C 1
ATOM 1258 O O . ASN A 1 166 ? -1.008 -10.260 7.840 1.00 82.25 166 ASN A O 1
ATOM 1262 N N . PHE A 1 167 ? -2.239 -8.488 8.478 1.00 82.12 167 PHE A N 1
ATOM 1263 C CA . PHE A 1 167 ? -2.193 -7.831 7.166 1.00 82.12 167 PHE A CA 1
ATOM 1264 C C . PHE A 1 167 ? -0.732 -7.763 6.665 1.00 82.12 167 PHE A C 1
ATOM 1266 O O . PHE A 1 167 ? 0.158 -7.410 7.440 1.00 82.12 167 PHE A O 1
ATOM 1273 N N . PRO A 1 168 ? -0.454 -8.092 5.390 1.00 81.25 168 PRO A N 1
ATOM 1274 C CA . PRO A 1 168 ? -1.417 -8.361 4.318 1.00 81.25 168 PRO A CA 1
ATOM 1275 C C . PRO A 1 168 ? -1.896 -9.816 4.224 1.00 81.25 168 PRO A C 1
ATOM 1277 O O . PRO A 1 168 ? -2.644 -10.151 3.303 1.00 81.25 168 PRO A O 1
ATOM 1280 N N . SER A 1 169 ? -1.457 -10.679 5.139 1.00 83.06 169 SER A N 1
ATOM 1281 C CA . SER A 1 169 ? -1.942 -12.054 5.260 1.00 83.06 169 SER A CA 1
ATOM 1282 C C . SER A 1 169 ? -3.346 -12.098 5.869 1.00 83.06 169 SER A C 1
ATOM 1284 O O . SER A 1 169 ? -3.880 -11.100 6.344 1.00 83.06 169 SER A O 1
ATOM 1286 N N . LEU A 1 170 ? -3.950 -13.286 5.863 1.00 80.12 170 LEU A N 1
ATOM 1287 C CA . LEU A 1 170 ? -5.295 -13.499 6.392 1.00 80.12 170 LEU A CA 1
ATOM 1288 C C . LEU A 1 170 ? -5.381 -13.174 7.889 1.00 80.12 170 LEU A C 1
ATOM 1290 O O . LEU A 1 170 ? -4.554 -13.637 8.687 1.00 80.12 170 LEU A O 1
ATOM 1294 N N . TYR A 1 171 ? -6.437 -12.458 8.275 1.00 79.25 171 TYR A N 1
ATOM 1295 C CA . TYR A 1 171 ? -6.784 -12.305 9.682 1.00 79.25 171 TYR A CA 1
ATOM 1296 C C . TYR A 1 171 ? -7.157 -13.665 10.315 1.00 79.25 171 TYR A C 1
ATOM 1298 O O . TYR A 1 171 ? -7.559 -14.600 9.611 1.00 79.25 171 TYR A O 1
ATOM 1306 N N . PRO A 1 172 ? -7.014 -13.817 11.645 1.00 79.56 172 PRO A N 1
ATOM 1307 C CA . PRO A 1 172 ? -7.372 -15.048 12.348 1.00 79.56 172 PRO A CA 1
ATOM 1308 C C . PRO A 1 172 ? -8.862 -15.391 12.225 1.00 79.56 172 PRO A C 1
ATOM 1310 O O . PRO A 1 172 ? -9.698 -14.505 12.180 1.00 79.56 172 PRO A O 1
ATOM 1313 N N . ILE A 1 173 ? -9.236 -16.669 12.235 1.00 81.38 173 ILE A N 1
ATOM 1314 C CA . ILE A 1 173 ? -10.660 -17.055 12.257 1.00 81.38 173 ILE A CA 1
ATOM 1315 C C . ILE A 1 173 ? -11.283 -16.831 13.644 1.00 81.38 173 ILE A C 1
ATOM 1317 O O . ILE A 1 173 ? -10.588 -16.899 14.653 1.00 81.38 173 ILE A O 1
ATOM 1321 N N . ASN A 1 174 ? -12.609 -16.646 13.712 1.00 77.81 174 ASN A N 1
ATOM 1322 C CA . ASN A 1 174 ? -13.367 -16.551 14.973 1.00 77.81 174 ASN A CA 1
ATOM 1323 C C . ASN A 1 174 ? -12.800 -15.511 15.959 1.00 77.81 174 ASN A C 1
ATOM 1325 O O . ASN A 1 174 ? -12.629 -15.794 17.152 1.00 77.81 174 ASN A O 1
ATOM 1329 N N . PHE A 1 175 ? -12.485 -14.317 15.460 1.00 77.31 175 PHE A N 1
ATOM 1330 C CA . PHE A 1 175 ? -11.884 -13.250 16.253 1.00 77.31 175 PHE A CA 1
ATOM 1331 C C . PHE A 1 175 ? -12.769 -12.005 16.282 1.00 77.31 175 PHE A C 1
ATOM 1333 O O . PHE A 1 175 ? -13.490 -11.714 15.332 1.00 77.31 175 PHE A O 1
ATOM 1340 N N . VAL A 1 176 ? -12.706 -11.263 17.389 1.00 78.75 176 VAL A N 1
ATOM 1341 C CA . VAL A 1 176 ? -13.358 -9.955 17.511 1.00 78.75 176 VAL A CA 1
ATOM 1342 C C . VAL A 1 176 ? -12.392 -8.988 18.192 1.00 78.75 176 VAL A C 1
ATOM 1344 O O . VAL A 1 176 ? -11.956 -9.240 19.319 1.00 78.75 176 VAL A O 1
ATOM 1347 N N . CYS A 1 177 ? -12.063 -7.883 17.519 1.00 78.62 177 CYS A N 1
ATOM 1348 C CA . CYS A 1 177 ? -11.237 -6.810 18.075 1.00 78.62 177 CYS A CA 1
ATOM 1349 C C . CYS A 1 177 ? -12.090 -5.538 18.227 1.00 78.62 177 CYS A C 1
ATOM 1351 O O . CYS A 1 177 ? -12.708 -5.074 17.268 1.00 78.62 177 CYS A O 1
ATOM 1353 N N . TYR A 1 178 ? -12.113 -4.970 19.437 1.00 78.69 178 TYR A N 1
ATOM 1354 C CA . TYR A 1 178 ? -12.770 -3.690 19.717 1.00 78.69 178 TYR A CA 1
ATOM 1355 C C . TYR A 1 178 ? -11.739 -2.580 19.894 1.00 78.69 178 TYR A C 1
ATOM 1357 O O . TYR A 1 178 ? -10.945 -2.592 20.839 1.00 78.69 178 TYR A O 1
ATOM 1365 N N . TYR A 1 179 ? -11.819 -1.578 19.026 1.00 79.75 179 TYR A N 1
ATOM 1366 C CA . TYR A 1 179 ? -11.051 -0.344 19.135 1.00 79.75 179 TYR A CA 1
ATOM 1367 C C . TYR A 1 179 ? -11.935 0.740 19.743 1.00 79.75 179 TYR A C 1
ATOM 1369 O O . TYR A 1 179 ? -13.052 0.970 19.279 1.00 79.75 179 TYR A O 1
ATOM 1377 N N . ASN A 1 180 ? -11.440 1.413 20.779 1.00 80.75 180 ASN A N 1
ATOM 1378 C CA . ASN A 1 180 ? -12.071 2.610 21.314 1.00 80.75 180 ASN A CA 1
ATOM 1379 C C . ASN A 1 180 ? -11.241 3.817 20.893 1.00 80.75 180 ASN A C 1
ATOM 1381 O O . ASN A 1 180 ? -10.136 4.029 21.396 1.00 80.75 180 ASN A O 1
ATOM 1385 N N . PHE A 1 181 ? -11.778 4.585 19.955 1.00 79.38 181 PHE A N 1
ATOM 1386 C CA . PHE A 1 181 ? -11.124 5.778 19.451 1.00 79.38 181 PHE A CA 1
ATOM 1387 C C . PHE A 1 181 ? -11.598 7.003 20.236 1.00 79.38 181 PHE A C 1
ATOM 1389 O O . PHE A 1 181 ? -12.774 7.361 20.192 1.00 79.38 181 PHE A O 1
ATOM 1396 N N . VAL A 1 182 ? -10.681 7.641 20.961 1.00 79.31 182 VAL A N 1
ATOM 1397 C CA . VAL A 1 182 ? -10.943 8.837 21.767 1.00 79.31 182 VAL A CA 1
ATOM 1398 C C . VAL A 1 182 ? -10.061 9.956 21.252 1.00 79.31 182 VAL A C 1
ATOM 1400 O O . VAL A 1 182 ? -8.864 9.961 21.497 1.00 79.31 182 VAL A O 1
ATOM 1403 N N . HIS A 1 183 ? -10.645 10.934 20.571 1.00 77.62 183 HIS A N 1
ATOM 1404 C CA . HIS A 1 183 ? -9.880 12.021 19.972 1.00 77.62 183 HIS A CA 1
ATOM 1405 C C . HIS A 1 183 ? -10.349 13.382 20.464 1.00 77.62 183 HIS A C 1
ATOM 1407 O O . HIS A 1 183 ? -11.516 13.570 20.801 1.00 77.62 183 HIS A O 1
ATOM 1413 N N . VAL A 1 184 ? -9.429 14.346 20.495 1.00 78.25 184 VAL A N 1
ATOM 1414 C CA . VAL A 1 184 ? -9.721 15.719 20.937 1.00 78.25 184 VAL A CA 1
ATOM 1415 C C . VAL A 1 184 ? -10.616 16.476 19.950 1.00 78.25 184 VAL A C 1
ATOM 1417 O O . VAL A 1 184 ? -11.261 17.456 20.321 1.00 78.25 184 VAL A O 1
ATOM 1420 N N . SER A 1 185 ? -10.669 16.030 18.691 1.00 72.06 185 SER A N 1
ATOM 1421 C CA . SER A 1 185 ? -11.587 16.574 17.688 1.00 72.06 185 SER A CA 1
ATOM 1422 C C . SER A 1 185 ? -13.033 16.201 18.005 1.00 72.06 185 SER A C 1
ATOM 1424 O O . SER A 1 185 ? -13.339 15.065 18.350 1.00 72.06 185 SER A O 1
ATOM 1426 N N . SER A 1 186 ? -13.953 17.134 17.764 1.00 72.62 186 SER A N 1
ATOM 1427 C CA . SER A 1 186 ? -15.399 16.907 17.893 1.00 72.62 186 SER A CA 1
ATOM 1428 C C . SER A 1 186 ? -15.989 16.015 16.796 1.00 72.62 186 SER A C 1
ATOM 1430 O O . SER A 1 186 ? -17.167 15.664 16.855 1.00 72.62 186 SER A O 1
ATOM 1432 N N . ARG A 1 187 ? -15.206 15.688 15.761 1.00 75.56 187 ARG A N 1
ATOM 1433 C CA . ARG A 1 187 ? -15.607 14.808 14.663 1.00 75.56 187 ARG A CA 1
ATOM 1434 C C . ARG A 1 187 ? -14.457 13.918 14.251 1.00 75.56 187 ARG A C 1
ATOM 1436 O O . ARG A 1 187 ? -13.324 14.375 14.111 1.00 75.56 187 ARG A O 1
ATOM 1443 N N . ILE A 1 188 ? -14.805 12.672 13.983 1.00 75.81 188 ILE A N 1
ATOM 1444 C CA . ILE A 1 188 ? -13.901 11.639 13.515 1.00 75.81 188 ILE A CA 1
ATOM 1445 C C . ILE A 1 188 ? -14.371 11.202 12.130 1.00 75.81 188 ILE A C 1
ATOM 1447 O O . ILE A 1 188 ? -15.550 10.905 11.935 1.00 75.81 188 ILE A O 1
ATOM 1451 N N . LYS A 1 189 ? -13.457 11.186 11.159 1.00 77.81 189 LYS A N 1
ATOM 1452 C CA . LYS A 1 189 ? -13.717 10.638 9.827 1.00 77.81 189 LYS A CA 1
ATOM 1453 C C . LYS A 1 189 ? -12.997 9.305 9.708 1.00 77.81 189 LYS A C 1
ATOM 1455 O O . LYS A 1 189 ? -11.774 9.293 9.726 1.00 77.81 189 LYS A O 1
ATOM 1460 N N . VAL A 1 190 ? -13.768 8.239 9.519 1.00 76.19 190 VAL A N 1
ATOM 1461 C CA . VAL A 1 190 ? -13.262 6.908 9.176 1.00 76.19 190 VAL A CA 1
ATOM 1462 C C . VAL A 1 190 ? -13.296 6.740 7.663 1.00 76.19 190 VAL A C 1
ATOM 1464 O O . VAL A 1 190 ? -14.271 7.112 7.011 1.00 76.19 190 VAL A O 1
ATOM 1467 N N . THR A 1 191 ? -12.217 6.226 7.084 1.00 77.25 191 THR A N 1
ATOM 1468 C CA . THR A 1 191 ? -12.131 5.897 5.655 1.00 77.25 191 THR A CA 1
ATOM 1469 C C . THR A 1 191 ? -11.479 4.536 5.507 1.00 77.25 191 THR A C 1
ATOM 1471 O O . THR A 1 191 ? -10.475 4.285 6.166 1.00 77.25 191 THR A O 1
ATOM 1474 N N . PHE A 1 192 ? -12.049 3.694 4.647 1.00 78.25 192 PHE A N 1
ATOM 1475 C CA . PHE A 1 192 ? -11.484 2.403 4.276 1.00 78.25 192 PHE A CA 1
ATOM 1476 C C . PHE A 1 192 ? -10.719 2.545 2.959 1.00 78.25 192 PHE A C 1
ATOM 1478 O O . PHE A 1 192 ? -11.334 2.830 1.932 1.00 78.25 192 PHE A O 1
ATOM 1485 N N . SER A 1 193 ? -9.399 2.358 2.980 1.00 74.81 193 SER A N 1
ATOM 1486 C CA . SER A 1 193 ? -8.587 2.330 1.747 1.00 74.81 193 SER A CA 1
ATOM 1487 C C . SER A 1 193 ? -8.555 0.967 1.076 1.00 74.81 193 SER A C 1
ATOM 1489 O O . SER A 1 193 ? -8.374 0.866 -0.135 1.00 74.81 193 SER A O 1
ATOM 1491 N N . TYR A 1 194 ? -8.723 -0.080 1.871 1.00 77.62 194 TYR A N 1
ATOM 1492 C CA . TYR A 1 194 ? -8.913 -1.437 1.406 1.00 77.62 194 TYR A CA 1
ATOM 1493 C C . TYR A 1 194 ? -9.897 -2.093 2.368 1.00 77.62 194 TYR A C 1
ATOM 1495 O O . TYR A 1 194 ? -9.751 -1.982 3.591 1.00 77.62 194 TYR A O 1
ATOM 1503 N N . LEU A 1 195 ? -10.952 -2.658 1.793 1.00 79.19 195 LEU A N 1
ATOM 1504 C CA . LEU A 1 195 ? -11.959 -3.439 2.481 1.00 79.19 195 LEU A CA 1
ATOM 1505 C C . LEU A 1 195 ? -12.517 -4.437 1.482 1.00 79.19 195 LEU A C 1
ATOM 1507 O O . LEU A 1 195 ? -12.845 -4.121 0.345 1.00 79.19 195 LEU A O 1
ATOM 1511 N N . ASP A 1 196 ? -12.624 -5.638 1.970 1.00 80.81 196 ASP A N 1
ATOM 1512 C CA . ASP A 1 196 ? -13.129 -6.852 1.363 1.00 80.81 196 ASP A CA 1
ATOM 1513 C C . ASP A 1 196 ? -13.264 -7.755 2.608 1.00 80.81 196 ASP A C 1
ATOM 1515 O O . ASP A 1 196 ? -12.559 -7.588 3.610 1.00 80.81 196 ASP A O 1
ATOM 1519 N N . LEU A 1 197 ? -14.295 -8.573 2.682 1.00 80.00 197 LEU A N 1
ATOM 1520 C CA . LEU A 1 197 ? -14.579 -9.405 3.851 1.00 80.00 197 LEU A CA 1
ATOM 1521 C C . LEU A 1 197 ? -15.161 -10.721 3.336 1.00 80.00 197 LEU A C 1
ATOM 1523 O O . LEU A 1 197 ? -15.521 -10.825 2.163 1.00 80.00 197 LEU A O 1
ATOM 1527 N N . GLU A 1 198 ? -15.254 -11.750 4.181 1.00 83.06 198 GLU A N 1
ATOM 1528 C CA . GLU A 1 198 ? -16.091 -12.886 3.802 1.00 83.06 198 GLU A CA 1
ATOM 1529 C C . GLU A 1 198 ? -17.555 -12.420 3.802 1.00 83.06 198 GLU A C 1
ATOM 1531 O O . GLU A 1 198 ? -18.093 -12.050 4.848 1.00 83.06 198 GLU A O 1
ATOM 1536 N N . ASP A 1 199 ? -18.186 -12.426 2.623 1.00 80.81 199 ASP A N 1
ATOM 1537 C CA . ASP A 1 199 ? -19.604 -12.083 2.463 1.00 80.81 199 ASP A CA 1
ATOM 1538 C C . ASP A 1 199 ? -20.460 -12.895 3.449 1.00 80.81 199 ASP A C 1
ATOM 1540 O O . ASP A 1 199 ? -20.232 -14.087 3.676 1.00 80.81 199 ASP A O 1
ATOM 1544 N N . VAL A 1 200 ? -21.453 -12.234 4.042 1.00 82.94 200 VAL A N 1
ATOM 1545 C CA . VAL A 1 200 ? -22.394 -12.750 5.051 1.00 82.94 200 VAL A CA 1
ATOM 1546 C C . VAL A 1 200 ? -21.793 -13.076 6.429 1.00 82.94 200 VAL A C 1
ATOM 1548 O O . VAL A 1 200 ? -22.523 -13.000 7.420 1.00 82.94 200 VAL A O 1
ATOM 1551 N N . PHE A 1 201 ? -20.513 -13.436 6.533 1.00 85.62 201 PHE A N 1
ATOM 1552 C CA . PHE A 1 201 ? -19.931 -13.952 7.780 1.00 85.62 201 PHE A CA 1
ATOM 1553 C C . PHE A 1 201 ? -19.147 -12.907 8.565 1.00 85.62 201 PHE A C 1
ATOM 1555 O O . PHE A 1 201 ? -19.297 -12.833 9.787 1.00 85.62 201 PHE A O 1
ATOM 1562 N N . ASP A 1 202 ? -18.380 -12.074 7.868 1.00 86.06 202 ASP A N 1
ATOM 1563 C CA . ASP A 1 202 ? -17.491 -11.104 8.491 1.00 86.06 202 ASP A CA 1
ATOM 1564 C C . ASP A 1 202 ? -17.980 -9.676 8.243 1.00 86.06 202 ASP A C 1
ATOM 1566 O O . ASP A 1 202 ? -18.525 -9.336 7.192 1.00 86.06 202 ASP A O 1
ATOM 1570 N N . TYR A 1 203 ? -17.813 -8.815 9.243 1.00 84.81 203 TYR A N 1
ATOM 1571 C CA . TYR A 1 203 ? -18.305 -7.443 9.192 1.00 84.81 203 TYR A CA 1
ATOM 1572 C C . TYR A 1 203 ? -17.417 -6.495 9.990 1.00 84.81 203 TYR A C 1
ATOM 1574 O O . TYR A 1 203 ? -16.727 -6.884 10.934 1.00 84.81 203 TYR A O 1
ATOM 1582 N N . VAL A 1 204 ? -17.500 -5.212 9.643 1.00 85.06 204 VAL A N 1
ATOM 1583 C CA . VAL A 1 204 ? -16.973 -4.120 10.463 1.00 85.06 204 VAL A CA 1
ATOM 1584 C C . VAL A 1 204 ? -18.136 -3.275 10.944 1.00 85.06 204 VAL A C 1
ATOM 1586 O O . VAL A 1 204 ? -18.895 -2.724 10.146 1.00 85.06 204 VAL A O 1
ATOM 1589 N N . ASP A 1 205 ? -18.255 -3.141 12.259 1.00 85.69 205 ASP A N 1
ATOM 1590 C CA . ASP A 1 205 ? -19.188 -2.204 12.865 1.00 85.69 205 ASP A CA 1
ATOM 1591 C C . ASP A 1 205 ? -18.464 -0.955 13.356 1.00 85.69 205 ASP A C 1
ATOM 1593 O O . ASP A 1 205 ? -17.464 -1.031 14.071 1.00 85.69 205 ASP A O 1
ATOM 1597 N N . ILE A 1 206 ? -19.037 0.201 13.044 1.00 84.69 206 ILE A N 1
ATOM 1598 C CA . ILE A 1 206 ? -18.637 1.491 13.595 1.00 84.69 206 ILE A CA 1
ATOM 1599 C C . ILE A 1 206 ? -19.770 2.003 14.476 1.00 84.69 206 ILE A C 1
ATOM 1601 O O . ILE A 1 206 ? -20.917 2.108 14.034 1.00 84.69 206 ILE A O 1
ATOM 1605 N N . TYR A 1 207 ? -19.431 2.341 15.717 1.00 83.69 207 TYR A N 1
ATOM 1606 C CA . TYR A 1 207 ? -20.361 2.868 16.706 1.00 83.69 207 TYR A CA 1
ATOM 1607 C C . TYR A 1 207 ? -20.022 4.329 17.024 1.00 83.69 207 TYR A C 1
ATOM 1609 O O . TYR A 1 207 ? -18.894 4.638 17.391 1.00 83.69 207 TYR A O 1
ATOM 1617 N N . ASP A 1 208 ? -21.013 5.210 16.915 1.00 83.25 208 ASP A N 1
ATOM 1618 C CA . ASP A 1 208 ? -20.982 6.598 17.393 1.00 83.25 208 ASP A CA 1
ATOM 1619 C C . ASP A 1 208 ? -22.075 6.752 18.455 1.00 83.25 208 ASP A C 1
ATOM 1621 O O . ASP A 1 208 ? -23.222 7.071 18.131 1.00 83.25 208 ASP A O 1
ATOM 1625 N N . GLU A 1 209 ? -21.736 6.392 19.699 1.00 74.38 209 GLU A N 1
ATOM 1626 C CA . GLU A 1 209 ? -22.601 6.296 20.889 1.00 74.38 209 GLU A CA 1
ATOM 1627 C C . GLU A 1 209 ? -23.920 5.518 20.688 1.00 74.38 209 GLU A C 1
ATOM 1629 O O . GLU A 1 209 ? -24.099 4.425 21.220 1.00 74.38 209 GLU A O 1
ATOM 1634 N N . LYS A 1 210 ? -24.869 6.093 19.938 1.00 70.25 210 LYS A N 1
ATOM 1635 C CA . LYS A 1 210 ? -26.205 5.556 19.630 1.00 70.25 210 LYS A CA 1
ATOM 1636 C C . LYS A 1 210 ? -26.381 5.114 18.178 1.00 70.25 210 LYS A C 1
ATOM 1638 O O . LYS A 1 210 ? -27.409 4.519 17.856 1.00 70.25 210 LYS A O 1
ATOM 1643 N N . LYS A 1 211 ? -25.446 5.440 17.286 1.00 76.31 211 LYS A N 1
ATOM 1644 C CA . LYS A 1 211 ? -25.516 5.078 15.866 1.00 76.31 211 LYS A CA 1
ATOM 1645 C C . LYS A 1 211 ? -24.562 3.935 15.578 1.00 76.31 211 LYS A C 1
ATOM 1647 O O . LYS A 1 211 ? -23.404 3.990 15.967 1.00 76.31 211 LYS A O 1
ATOM 1652 N N . ARG A 1 212 ? -25.062 2.927 14.868 1.00 82.88 212 ARG A N 1
ATOM 1653 C CA . ARG A 1 212 ? -24.276 1.817 14.334 1.00 82.88 212 ARG A CA 1
ATOM 1654 C C . ARG A 1 212 ? -24.288 1.911 12.815 1.00 82.88 212 ARG A C 1
ATOM 1656 O O . ARG A 1 212 ? -25.359 2.033 12.223 1.00 82.88 212 ARG A O 1
ATOM 1663 N N . ILE A 1 213 ? -23.112 1.855 12.208 1.00 79.75 213 ILE A N 1
ATOM 1664 C CA . ILE A 1 213 ? -22.931 1.693 10.767 1.00 79.75 213 ILE A CA 1
ATOM 1665 C C . ILE A 1 213 ? -22.211 0.362 10.572 1.00 79.75 213 ILE A C 1
ATOM 1667 O O . ILE A 1 213 ? -21.133 0.169 11.129 1.00 79.75 213 ILE A O 1
ATOM 1671 N N . THR A 1 214 ? -22.816 -0.547 9.813 1.00 79.44 214 THR A N 1
ATOM 1672 C CA . THR A 1 214 ? -22.254 -1.871 9.526 1.00 79.44 214 THR A CA 1
ATOM 1673 C C . THR A 1 214 ? -21.795 -1.918 8.078 1.00 79.44 214 THR A C 1
ATOM 1675 O O . THR A 1 214 ? -22.547 -1.538 7.181 1.00 79.44 214 THR A O 1
ATOM 1678 N N . TYR A 1 215 ? -20.571 -2.390 7.869 1.00 74.06 215 TYR A N 1
ATOM 1679 C CA . TYR A 1 215 ? -19.991 -2.654 6.561 1.00 74.06 215 TYR A CA 1
ATOM 1680 C C . TYR A 1 215 ? -19.815 -4.163 6.385 1.00 74.06 215 TYR A C 1
ATOM 1682 O O . TYR A 1 215 ? -19.219 -4.823 7.237 1.00 74.06 215 TYR A O 1
ATOM 1690 N N . SER A 1 216 ? -20.322 -4.678 5.269 1.00 74.44 216 SER A N 1
ATOM 1691 C CA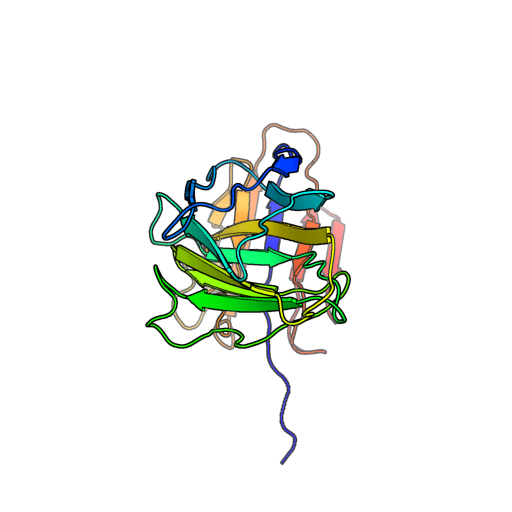 . SER A 1 216 ? -20.123 -6.036 4.757 1.00 74.44 216 SER A CA 1
ATOM 1692 C C . SER A 1 216 ? -20.053 -5.947 3.229 1.00 74.44 216 SER A C 1
ATOM 1694 O O . SER A 1 216 ? -20.636 -5.022 2.652 1.00 74.44 216 SER A O 1
ATOM 1696 N N . THR A 1 217 ? -19.314 -6.846 2.583 1.00 60.88 217 THR A N 1
ATOM 1697 C CA . THR A 1 217 ? -19.252 -6.951 1.113 1.00 60.88 217 THR A CA 1
ATOM 1698 C C . THR A 1 217 ? -20.325 -7.857 0.563 1.00 60.88 217 THR A C 1
ATOM 1700 O O . THR A 1 217 ? -20.566 -8.869 1.249 1.00 60.88 217 THR A O 1
#

Sequence (217 aa):
MYLMKRIVNIFIFFI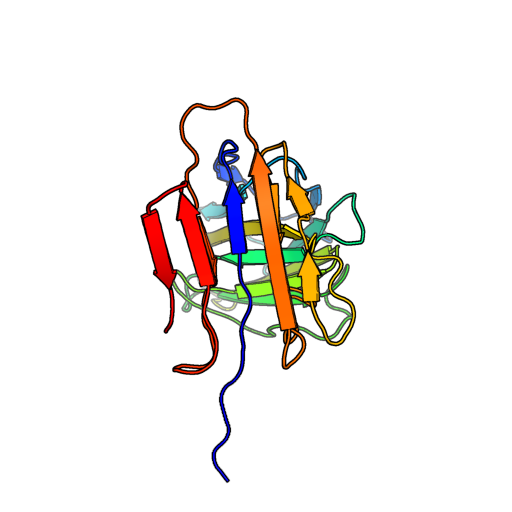THSAGLTTLSCITPYEIIDLDIDAVSNSFQYTAIGTLNISPSCAWLFQSSDPTMTIFVSNVNIDCTIARVAFFDGPSANVSSIEGAVCCPNCTGAAAVNQLYVNYTKEATNATAMDFQITVLIGKDESRCTTNGFVNYVQLTNDVTLTSPNFPSLYPINFVCYYNFVHVSSRIKVTFSYLDLEDVFDYVDIYDEKKRITYST

Foldseek 3Di:
DDPPPFFDKWKKWWDDDEAEEAEADFDPPAAEAEDDQQHQKYKYKYKDAQDPDDDQKGKYKYFYPDQQKKKWKWQKAFDPQWKWKWKDADGDPPHDTQGGTDHDGGGTHGMHGGIMMMMIGTPDPPDNMTIIMIMMGMAGAQQPWDAEDEAPEDEAEDIGIHMAPPPSDDHHPHYDGDYDYHYPDPDIDIDTPDDAHPAPPDWDWDDDPPDIDIDGD

InterPro domains:
  IPR000859 CUB domain [PF00431] (157-212)
  IPR000859 CUB domain [PS01180] (145-217)
  IPR000859 CUB domain [cd00041] (153-208)
  IPR035914 Spermadhesin, CUB domain superfamily [G3DSA:2.60.120.290] (139-216)
  IPR035914 Spermadhesin, CUB domain superfamily [SSF49854] (160-212)

Secondary structure (DSSP, 8-state):
----------EEEES-PPEEEEE----SS-EEEE--TT-SEEEEEEEEES-SS--SEEEEEEE-SSTTPEEEEEEEEE-TTTEEEEEEESSSTTSPEEEEEE--SSB---EEESEEEEEEEE--TT--EEEEEEEEEEEB--S---SSEEEEEEEE-S-EEEE-TTTTSPPPSSEEEEEEE--SSS----EESS----TTT--EEEEETTEEEEE--